Protein AF-A0A8H7FXL5-F1 (afdb_monomer_lite)

Sequence (209 aa):
PDPPHSSS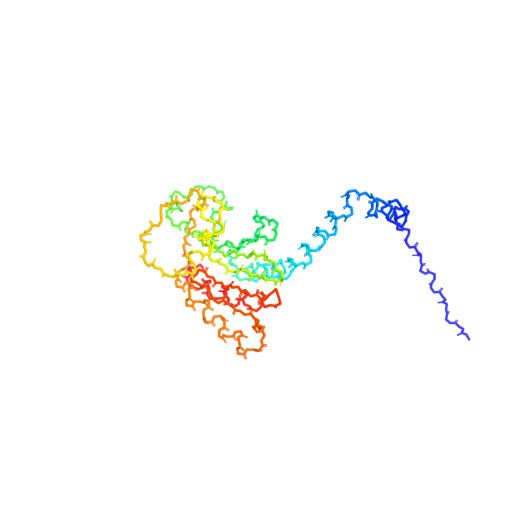SDLYNPHDDAEPFLRHVLRHGRLGPSVRCLVALLRDTLPIAAQLEALRVDAERSGGGLDTFAKAAGWYRVLYGDLKCVLRFYSCAACSRDFARHALDFRLMTDQRVVIIDGAHSLFAADGTVSLSSLKGKSAAPPPPDGDTLGLQPIPGFAEIIMDAIRDVAATGQLGNVAPLDVGVVCQASAVGSLGRAIHDRVRPRLKL

Foldseek 3Di:
DDDDDPPPPPPDDVVVVCVVVVVVCLPPNPVVVVVVVVVCLCVLLVLVVVLLVVVCVVCVVVVADWDKDAPDRQKIKIKHFPCVVVPPPDDDVVVPPPRAIWMWMWGQDPPQKIWIFTPLDDLADPVRDRPCVLQDDDDDDDDDPDPPNPNHDGQPPLLVLQVVLLVVCVVVVQFPDKDRGPGTIMGGSSCCNSSVVSSSVVSVVSVVD

Structure (mmCIF, N/CA/C/O backbone):
data_AF-A0A8H7FXL5-F1
#
_entry.id   AF-A0A8H7FXL5-F1
#
loop_
_atom_site.group_PDB
_atom_site.id
_atom_site.type_symbol
_atom_site.label_atom_id
_atom_site.label_alt_id
_atom_site.label_comp_id
_atom_site.label_asym_id
_atom_site.label_entity_id
_atom_site.label_seq_id
_atom_site.pdbx_PDB_ins_code
_atom_site.Cartn_x
_atom_site.Cartn_y
_atom_site.Cartn_z
_atom_site.occupancy
_atom_site.B_iso_or_equiv
_atom_site.auth_seq_id
_atom_site.auth_comp_id
_atom_site.auth_asym_id
_atom_site.auth_atom_id
_atom_site.pdbx_PDB_model_num
ATOM 1 N N . PRO A 1 1 ? 1.873 35.647 -45.450 1.00 55.62 1 PRO A N 1
ATOM 2 C CA . PRO A 1 1 ? 2.897 35.763 -44.390 1.00 55.62 1 PRO A CA 1
ATOM 3 C C . PRO A 1 1 ? 2.827 34.524 -43.498 1.00 55.62 1 PRO A C 1
ATOM 5 O O . PRO A 1 1 ? 1.953 34.437 -42.640 1.00 55.62 1 PRO A O 1
ATOM 8 N N . ASP A 1 2 ? 3.678 33.543 -43.787 1.00 50.09 2 ASP A N 1
ATOM 9 C CA . ASP A 1 2 ? 3.783 32.325 -42.985 1.00 50.09 2 ASP A CA 1
ATOM 10 C C . ASP A 1 2 ? 4.492 32.632 -41.655 1.00 50.09 2 ASP A C 1
ATOM 12 O O . ASP A 1 2 ? 5.408 33.465 -41.634 1.00 50.09 2 ASP A O 1
ATOM 16 N N . PRO A 1 3 ? 4.065 32.027 -40.532 1.00 63.34 3 PRO A N 1
ATOM 17 C CA . PRO A 1 3 ? 4.697 32.264 -39.243 1.00 63.34 3 PRO A CA 1
ATOM 18 C C . PRO A 1 3 ? 6.121 31.682 -39.227 1.00 63.34 3 PRO A C 1
ATOM 20 O O . PRO A 1 3 ? 6.377 30.652 -39.854 1.00 63.34 3 PRO A O 1
ATOM 23 N N . PRO A 1 4 ? 7.061 32.314 -38.503 1.00 60.53 4 PRO A N 1
ATOM 24 C CA . PRO A 1 4 ? 8.422 31.816 -38.399 1.00 60.53 4 PRO A CA 1
ATOM 25 C C . PRO A 1 4 ? 8.421 30.453 -37.702 1.00 60.53 4 PRO A C 1
ATOM 27 O O . PRO A 1 4 ? 7.956 30.321 -36.569 1.00 60.53 4 PRO A O 1
ATOM 30 N N . HIS A 1 5 ? 8.967 29.444 -38.382 1.00 56.03 5 HIS A N 1
ATOM 31 C CA . HIS A 1 5 ? 9.333 28.174 -37.772 1.00 56.03 5 HIS A CA 1
ATOM 32 C C . HIS A 1 5 ? 10.329 28.459 -36.646 1.00 56.03 5 HIS A C 1
ATOM 34 O O . HIS A 1 5 ? 11.494 28.766 -36.900 1.00 56.03 5 HIS A O 1
ATOM 40 N N . SER A 1 6 ? 9.871 28.388 -35.395 1.00 59.00 6 SER A N 1
ATOM 41 C CA . SER A 1 6 ? 10.765 28.329 -34.248 1.00 59.00 6 SER A CA 1
ATOM 42 C C . SER A 1 6 ? 11.616 27.077 -34.423 1.00 59.00 6 SER A C 1
ATOM 44 O O . SER A 1 6 ? 11.106 25.967 -34.278 1.00 59.00 6 SER A O 1
ATOM 46 N N . SER A 1 7 ? 12.886 27.248 -34.788 1.00 60.28 7 SER A N 1
ATOM 47 C CA . SER A 1 7 ? 13.881 26.186 -34.750 1.00 60.28 7 SER A CA 1
ATOM 48 C C . SER A 1 7 ? 14.009 25.756 -33.292 1.00 60.28 7 SER A C 1
ATOM 50 O O . SER A 1 7 ? 14.774 26.352 -32.530 1.00 60.28 7 SER A O 1
ATOM 52 N N . SER A 1 8 ? 13.190 24.786 -32.879 1.00 60.06 8 SER A N 1
ATOM 53 C CA . SER A 1 8 ? 13.412 24.058 -31.642 1.00 60.06 8 SER A CA 1
ATOM 54 C C . SER A 1 8 ? 14.808 23.497 -31.779 1.00 60.06 8 SER A C 1
ATOM 56 O O . SER A 1 8 ? 15.060 22.685 -32.665 1.00 60.06 8 SER A O 1
ATOM 58 N N . SER A 1 9 ? 15.748 24.007 -30.988 1.00 64.19 9 SER A N 1
ATOM 59 C CA . SER A 1 9 ? 17.031 23.345 -30.878 1.00 64.19 9 SER A CA 1
ATOM 60 C C . SER A 1 9 ? 16.709 21.937 -30.411 1.00 64.19 9 SER A C 1
ATOM 62 O O . SER A 1 9 ? 16.237 21.771 -29.283 1.00 64.19 9 SER A O 1
ATOM 64 N N . ASP A 1 10 ? 16.877 20.964 -31.298 1.00 69.06 10 ASP A N 1
ATOM 65 C CA . ASP A 1 10 ? 16.845 19.560 -30.940 1.00 69.06 10 ASP A CA 1
ATOM 66 C C . ASP A 1 10 ? 17.946 19.393 -29.899 1.00 69.06 10 ASP A C 1
ATOM 68 O O . ASP A 1 10 ? 19.141 19.399 -30.204 1.00 69.06 10 ASP A O 1
ATOM 72 N N . LEU A 1 11 ? 17.537 19.434 -28.630 1.00 80.50 11 LEU A N 1
ATOM 73 C CA . LEU A 1 11 ? 18.439 19.313 -27.504 1.00 80.50 11 LEU A CA 1
ATOM 74 C C . LEU A 1 11 ? 19.076 17.943 -27.648 1.00 80.50 11 LEU A C 1
ATOM 76 O O . LEU A 1 11 ? 18.386 16.929 -27.576 1.00 80.50 11 LEU A O 1
ATOM 80 N N . TYR A 1 12 ? 20.383 17.948 -27.898 1.00 86.69 12 TYR A N 1
ATOM 81 C CA . TYR A 1 12 ? 21.175 16.740 -28.018 1.00 86.69 12 TYR A CA 1
ATOM 82 C C . TYR A 1 12 ? 20.896 15.836 -26.815 1.00 86.69 12 TYR A C 1
ATOM 84 O O . TYR A 1 12 ? 21.204 16.186 -25.671 1.00 86.69 12 TYR A O 1
ATOM 92 N N . ASN A 1 13 ? 20.272 14.692 -27.087 1.00 85.06 13 ASN A N 1
ATOM 93 C CA . ASN A 1 13 ? 19.951 13.693 -26.093 1.00 85.06 13 ASN A CA 1
ATOM 94 C C . ASN A 1 13 ? 21.007 12.583 -26.174 1.00 85.06 13 ASN A C 1
ATOM 96 O O . ASN A 1 13 ? 20.961 11.765 -27.092 1.00 85.06 13 ASN A O 1
ATOM 100 N N . PRO A 1 14 ? 21.940 12.488 -25.213 1.00 84.31 14 PRO A N 1
ATOM 101 C CA . PRO A 1 14 ? 22.986 11.465 -25.237 1.00 84.31 14 PRO A CA 1
ATOM 102 C C . PRO A 1 14 ? 22.434 10.028 -25.152 1.00 84.31 14 PRO A C 1
ATOM 104 O O . PRO A 1 14 ? 23.172 9.066 -25.362 1.00 84.31 14 PRO A O 1
ATOM 107 N N . HIS A 1 15 ? 21.143 9.852 -24.846 1.00 87.25 15 HIS A N 1
ATOM 108 C CA . HIS A 1 15 ? 20.481 8.552 -24.909 1.00 87.25 15 HIS A CA 1
ATOM 109 C C . HIS A 1 15 ? 20.187 8.083 -26.341 1.00 87.25 15 HIS A C 1
ATOM 111 O O . HIS A 1 15 ? 20.120 6.871 -26.551 1.00 87.25 15 HIS A O 1
ATOM 117 N N . ASP A 1 16 ? 20.066 8.994 -27.311 1.00 90.12 16 ASP A N 1
ATOM 118 C CA . ASP A 1 16 ? 19.792 8.646 -28.711 1.00 90.12 16 ASP A CA 1
ATOM 119 C C . ASP A 1 16 ? 20.997 7.907 -29.323 1.00 90.12 16 ASP A C 1
ATOM 121 O O . ASP A 1 16 ? 20.834 6.865 -29.958 1.00 90.12 16 ASP A O 1
ATOM 125 N N . ASP A 1 17 ? 22.221 8.351 -29.013 1.00 90.88 17 ASP A N 1
ATOM 126 C CA . ASP A 1 17 ? 23.466 7.683 -29.429 1.00 90.88 17 ASP A CA 1
ATOM 127 C C . ASP A 1 17 ? 23.627 6.290 -28.796 1.00 90.88 17 ASP A C 1
ATOM 129 O O . ASP A 1 17 ? 24.223 5.378 -29.378 1.00 90.88 17 ASP A O 1
ATOM 133 N N . ALA A 1 18 ? 23.082 6.102 -27.591 1.00 88.94 18 ALA A N 1
ATOM 134 C CA . ALA A 1 18 ? 23.119 4.829 -26.881 1.00 88.94 18 ALA A CA 1
ATOM 135 C C . ALA A 1 18 ? 22.007 3.857 -27.324 1.00 88.94 18 ALA A C 1
ATOM 137 O O . ALA A 1 18 ? 22.131 2.649 -27.079 1.00 88.94 18 ALA A O 1
ATOM 138 N N . GLU A 1 19 ? 20.935 4.337 -27.973 1.00 91.25 19 GLU A N 1
ATOM 139 C CA . GLU A 1 19 ? 19.760 3.529 -28.333 1.00 91.25 19 GLU A CA 1
ATOM 140 C C . GLU A 1 19 ? 20.130 2.264 -29.126 1.00 91.25 19 GLU A C 1
ATOM 142 O O . GLU A 1 19 ? 19.689 1.182 -28.725 1.00 91.25 19 GLU A O 1
ATOM 147 N N . PRO A 1 20 ? 20.960 2.307 -30.191 1.00 89.50 20 PRO A N 1
ATOM 148 C CA . PRO A 1 20 ? 21.244 1.119 -30.998 1.00 89.50 20 PRO A CA 1
ATOM 149 C C . PRO A 1 20 ? 21.913 0.006 -30.184 1.00 89.50 20 PRO A C 1
ATOM 151 O O . PRO A 1 20 ? 21.564 -1.173 -30.318 1.00 89.50 20 PRO A O 1
ATOM 154 N N . PHE A 1 21 ? 22.832 0.385 -29.292 1.00 86.12 21 PHE A N 1
ATOM 155 C CA . PHE A 1 21 ? 23.520 -0.542 -28.400 1.00 86.12 21 PHE A CA 1
ATOM 156 C C . PHE A 1 21 ? 22.562 -1.119 -27.353 1.00 86.12 21 PHE A C 1
ATOM 158 O O . PHE A 1 21 ? 22.452 -2.341 -27.217 1.00 86.12 21 PHE A O 1
ATOM 165 N N . LEU A 1 22 ? 21.804 -0.261 -26.662 1.00 84.56 22 LEU A N 1
ATOM 166 C CA . LEU A 1 22 ? 20.823 -0.685 -25.659 1.00 84.56 22 LEU A CA 1
ATOM 167 C C . LEU A 1 22 ? 19.761 -1.599 -26.275 1.00 84.56 22 LEU A C 1
ATOM 169 O O . LEU A 1 22 ? 19.437 -2.646 -25.718 1.00 84.56 22 LEU A O 1
ATOM 173 N N . ARG A 1 23 ? 19.267 -1.267 -27.467 1.00 86.56 23 ARG A N 1
ATOM 174 C CA . ARG A 1 23 ? 18.299 -2.071 -28.219 1.00 86.56 23 ARG A CA 1
ATOM 175 C C . ARG A 1 23 ? 18.853 -3.447 -28.568 1.00 86.56 23 ARG A C 1
ATOM 177 O O . ARG A 1 23 ? 18.118 -4.430 -28.476 1.00 86.56 23 ARG A O 1
ATOM 184 N N . HIS A 1 24 ? 20.128 -3.543 -28.940 1.00 86.12 24 HIS A N 1
ATOM 185 C CA . HIS A 1 24 ? 20.779 -4.827 -29.188 1.00 86.12 24 HIS A CA 1
ATOM 186 C C . HIS A 1 24 ? 20.871 -5.669 -27.904 1.00 86.12 24 HIS A C 1
ATOM 188 O O . HIS A 1 24 ? 20.423 -6.821 -27.900 1.00 86.12 24 HIS A O 1
ATOM 194 N N . VAL A 1 25 ? 21.354 -5.073 -26.807 1.00 84.81 25 VAL A N 1
ATOM 195 C CA . VAL A 1 25 ? 21.491 -5.718 -25.486 1.00 84.81 25 VAL A CA 1
ATOM 196 C C . VAL A 1 25 ? 20.140 -6.173 -24.928 1.00 84.81 25 VAL A C 1
ATOM 198 O O . VAL A 1 25 ? 20.032 -7.278 -24.398 1.00 84.81 25 VAL A O 1
ATOM 201 N N . LEU A 1 26 ? 19.089 -5.367 -25.073 1.00 84.56 26 LEU A N 1
ATOM 202 C CA . LEU A 1 26 ? 17.747 -5.690 -24.582 1.00 84.56 26 LEU A CA 1
ATOM 203 C C . LEU A 1 26 ? 17.023 -6.738 -25.440 1.00 84.56 26 LEU A C 1
ATOM 205 O O . LEU A 1 26 ? 16.119 -7.405 -24.938 1.00 84.56 26 LEU A O 1
ATOM 209 N N . ARG A 1 27 ? 17.385 -6.893 -26.720 1.00 84.12 27 ARG A N 1
ATOM 210 C CA . ARG A 1 27 ? 16.777 -7.896 -27.6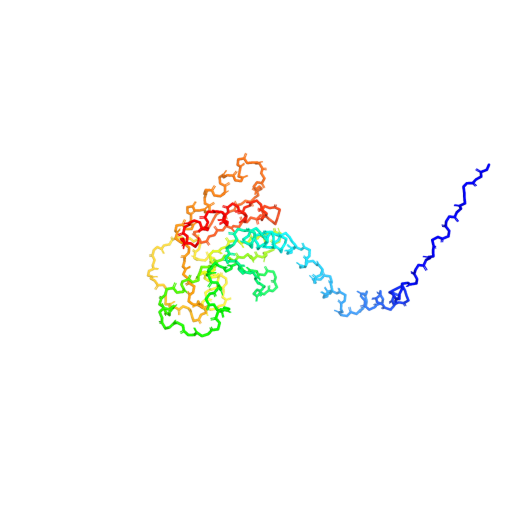15 1.00 84.12 27 ARG A CA 1
ATOM 211 C C . ARG A 1 27 ? 17.458 -9.259 -27.547 1.00 84.12 27 ARG A C 1
ATOM 213 O O . ARG A 1 27 ? 16.761 -10.264 -27.602 1.00 84.12 27 ARG A O 1
ATOM 220 N N . HIS A 1 28 ? 18.785 -9.288 -27.440 1.00 82.00 28 HIS A N 1
ATOM 221 C CA . HIS A 1 28 ? 19.569 -10.525 -27.565 1.00 82.00 28 HIS A CA 1
ATOM 222 C C . HIS A 1 28 ? 20.317 -10.901 -26.281 1.00 82.00 28 HIS A C 1
ATOM 224 O O . HIS A 1 28 ? 20.770 -12.034 -26.138 1.00 82.00 28 HIS A O 1
ATOM 230 N N . GLY A 1 29 ? 20.457 -9.970 -25.337 1.00 79.94 29 GLY A N 1
ATOM 231 C CA . GLY A 1 29 ? 21.138 -10.207 -24.073 1.00 79.94 29 GLY A CA 1
ATOM 232 C C . GLY A 1 29 ? 20.221 -10.785 -22.997 1.00 79.94 29 GLY A C 1
ATOM 233 O O . GLY A 1 29 ? 19.002 -10.613 -23.000 1.00 79.94 29 GLY A O 1
ATOM 234 N N . ARG A 1 30 ? 20.842 -11.397 -21.983 1.00 81.88 30 ARG A N 1
ATOM 235 C CA . ARG A 1 30 ? 20.159 -11.903 -20.775 1.00 81.88 30 ARG A CA 1
ATOM 236 C C . ARG A 1 30 ? 19.476 -10.799 -19.954 1.00 81.88 30 ARG A C 1
ATOM 238 O O . ARG A 1 30 ? 18.665 -11.103 -19.087 1.00 81.88 30 ARG A O 1
ATOM 245 N N . LEU A 1 31 ? 19.801 -9.534 -20.230 1.00 83.31 31 LEU A N 1
ATOM 246 C CA . LEU A 1 31 ? 19.251 -8.362 -19.554 1.00 83.31 31 LEU A CA 1
ATOM 247 C C . LEU A 1 31 ? 17.814 -8.040 -19.999 1.00 83.31 31 LEU A C 1
ATOM 249 O O . LEU A 1 31 ? 17.037 -7.528 -19.198 1.00 83.31 31 LEU A O 1
ATOM 253 N N . GLY A 1 32 ? 17.438 -8.373 -21.238 1.00 84.44 32 GLY A N 1
ATOM 254 C CA . GLY A 1 32 ? 16.114 -8.070 -21.794 1.00 84.44 32 GLY A CA 1
ATOM 255 C C . GLY A 1 32 ? 14.948 -8.575 -20.933 1.00 84.44 32 GLY A C 1
ATOM 256 O O . GLY A 1 32 ? 14.104 -7.770 -20.526 1.00 84.44 32 GLY A O 1
ATOM 257 N N . PRO A 1 33 ? 14.897 -9.879 -20.597 1.00 87.31 33 PRO A N 1
ATOM 258 C CA . PRO A 1 33 ? 13.861 -10.429 -19.724 1.00 87.31 33 PRO A CA 1
ATOM 259 C C . PRO A 1 33 ? 13.846 -9.796 -18.326 1.00 87.31 33 PRO A C 1
ATOM 261 O O . PRO A 1 33 ? 12.772 -9.477 -17.819 1.00 87.31 33 PRO A O 1
ATOM 264 N N . SER A 1 34 ? 15.017 -9.554 -17.726 1.00 86.62 34 SER A N 1
ATOM 265 C CA . SER A 1 34 ? 15.128 -8.948 -16.392 1.00 86.62 34 SER A CA 1
ATOM 266 C C . SER A 1 34 ? 14.614 -7.510 -16.362 1.00 86.62 34 SER A C 1
ATOM 268 O O . SER A 1 34 ? 13.903 -7.138 -15.433 1.00 86.62 34 SER A O 1
ATOM 270 N N . VAL A 1 35 ? 14.903 -6.714 -17.396 1.00 88.81 35 VAL A N 1
ATOM 271 C CA . VAL A 1 35 ? 14.393 -5.339 -17.520 1.00 88.81 35 VAL A CA 1
ATOM 272 C C . VAL A 1 35 ? 12.884 -5.337 -17.721 1.00 88.81 35 VAL A C 1
ATOM 274 O O . VAL A 1 35 ? 12.189 -4.560 -17.075 1.00 88.81 35 VAL A O 1
ATOM 277 N N . ARG A 1 36 ? 12.345 -6.240 -18.549 1.00 88.25 36 ARG A N 1
ATOM 278 C CA . ARG A 1 36 ? 10.887 -6.378 -18.702 1.00 88.25 36 ARG A CA 1
ATOM 279 C C . ARG A 1 36 ? 10.210 -6.768 -17.391 1.00 88.25 36 ARG A C 1
ATOM 281 O O . ARG A 1 36 ? 9.172 -6.203 -17.068 1.00 88.25 36 ARG A O 1
ATOM 288 N N . CYS A 1 37 ? 10.806 -7.692 -16.639 1.00 89.62 37 CYS A N 1
ATOM 289 C CA . CYS A 1 37 ? 10.312 -8.100 -15.326 1.00 89.62 37 CYS A CA 1
ATOM 290 C C . CYS A 1 37 ? 10.338 -6.932 -14.330 1.00 89.62 37 CYS A C 1
ATOM 292 O O . CYS A 1 37 ? 9.342 -6.676 -13.662 1.00 89.62 37 CYS A O 1
ATOM 294 N N . LEU A 1 38 ? 11.435 -6.169 -14.293 1.00 90.31 38 LEU A N 1
ATOM 295 C CA . LEU A 1 38 ? 11.552 -4.982 -13.450 1.00 90.31 38 LEU A CA 1
ATOM 296 C C . LEU A 1 38 ? 10.510 -3.918 -13.814 1.00 90.31 38 LEU A C 1
ATOM 298 O O . LEU A 1 38 ? 9.837 -3.405 -12.929 1.00 90.31 38 LEU A O 1
ATOM 302 N N . VAL A 1 39 ? 10.340 -3.604 -15.101 1.00 93.12 39 VAL A N 1
ATOM 303 C CA . VAL A 1 39 ? 9.339 -2.627 -15.560 1.00 93.12 39 VAL A CA 1
ATOM 304 C C . VAL A 1 39 ? 7.925 -3.088 -15.216 1.00 93.12 39 VAL A C 1
ATOM 306 O O . VAL A 1 39 ? 7.126 -2.278 -14.751 1.00 93.12 39 VAL A O 1
ATOM 309 N N . ALA A 1 40 ? 7.619 -4.376 -15.401 1.00 91.88 40 ALA A N 1
ATOM 310 C CA . ALA A 1 40 ? 6.338 -4.939 -14.992 1.00 91.88 40 ALA A CA 1
ATOM 311 C C . ALA A 1 40 ? 6.134 -4.776 -13.482 1.00 91.88 40 ALA A C 1
ATOM 313 O O . ALA A 1 40 ? 5.147 -4.181 -13.073 1.00 91.88 40 ALA A O 1
ATOM 314 N N . LEU A 1 41 ? 7.108 -5.178 -12.661 1.00 92.56 41 LEU A N 1
ATOM 315 C CA . LEU A 1 41 ? 7.046 -5.020 -11.210 1.00 92.56 41 LEU A CA 1
ATOM 316 C C . LEU A 1 41 ? 6.844 -3.556 -10.795 1.00 92.56 41 LEU A C 1
ATOM 318 O O . LEU A 1 41 ? 5.982 -3.277 -9.969 1.00 92.56 41 LEU A O 1
ATOM 322 N N . LEU A 1 42 ? 7.598 -2.612 -11.363 1.00 94.12 42 LEU A N 1
ATOM 323 C CA . LEU A 1 42 ? 7.467 -1.183 -11.055 1.00 94.12 42 LEU A CA 1
ATOM 324 C C . LEU A 1 42 ? 6.086 -0.642 -11.437 1.00 94.12 42 LEU A C 1
ATOM 326 O O . LEU A 1 42 ? 5.476 0.092 -10.666 1.00 94.12 42 LEU A O 1
ATOM 330 N N . ARG A 1 43 ? 5.564 -1.029 -12.604 1.00 95.25 43 ARG A N 1
ATOM 331 C CA . ARG A 1 43 ? 4.224 -0.630 -13.048 1.00 95.25 43 ARG A CA 1
ATOM 332 C C . ARG A 1 43 ? 3.136 -1.221 -12.154 1.00 95.25 43 ARG A C 1
ATOM 334 O O . ARG A 1 43 ? 2.204 -0.521 -11.779 1.00 95.25 43 ARG A O 1
ATOM 341 N N . ASP A 1 44 ? 3.263 -2.495 -11.818 1.00 95.06 44 ASP A N 1
ATOM 342 C CA . ASP A 1 44 ? 2.256 -3.247 -11.075 1.00 95.06 44 ASP A CA 1
ATOM 343 C C . ASP A 1 44 ? 2.240 -2.842 -9.585 1.00 95.06 44 ASP A C 1
ATOM 345 O O . ASP A 1 44 ? 1.213 -2.917 -8.914 1.00 95.06 44 ASP A O 1
ATOM 349 N N . THR A 1 45 ? 3.368 -2.345 -9.064 1.00 96.12 45 THR A N 1
ATOM 350 C CA . THR A 1 45 ? 3.486 -1.791 -7.703 1.00 96.12 45 THR A CA 1
ATOM 351 C C . THR A 1 45 ? 3.170 -0.300 -7.610 1.00 96.12 45 THR A C 1
ATOM 353 O O . THR A 1 45 ? 2.968 0.203 -6.502 1.00 96.12 45 THR A O 1
ATOM 356 N N . LEU A 1 46 ? 3.074 0.411 -8.739 1.00 96.25 46 LEU A N 1
ATOM 357 C CA . LEU A 1 46 ? 2.829 1.854 -8.771 1.00 96.25 46 LEU A CA 1
ATOM 358 C C . LEU A 1 46 ? 1.574 2.280 -7.984 1.00 96.25 46 LEU A C 1
ATOM 360 O O . LEU A 1 46 ? 1.686 3.241 -7.222 1.00 96.25 46 LEU A O 1
ATOM 364 N N . PRO A 1 47 ? 0.414 1.592 -8.071 1.00 96.19 47 PRO A N 1
ATOM 365 C CA . PRO A 1 47 ? -0.763 1.967 -7.283 1.00 96.19 47 PRO A CA 1
ATOM 366 C C . PRO A 1 47 ? -0.529 1.884 -5.770 1.00 96.19 47 PRO A C 1
ATOM 368 O O . PRO A 1 47 ? -1.046 2.710 -5.022 1.00 96.19 47 PRO A O 1
ATOM 371 N N . ILE A 1 48 ? 0.284 0.921 -5.320 1.00 97.56 48 ILE A N 1
ATOM 372 C CA . ILE A 1 48 ? 0.670 0.791 -3.911 1.00 97.56 48 ILE A CA 1
ATOM 373 C C . ILE A 1 48 ? 1.576 1.961 -3.533 1.00 97.56 48 ILE A C 1
ATOM 375 O O . ILE A 1 48 ? 1.261 2.694 -2.602 1.00 97.56 48 ILE A O 1
ATOM 379 N N . ALA A 1 49 ? 2.666 2.172 -4.276 1.00 97.12 49 ALA A N 1
ATOM 380 C CA . ALA A 1 49 ? 3.640 3.222 -3.980 1.00 97.12 49 ALA A CA 1
ATOM 381 C C . ALA A 1 49 ? 2.998 4.620 -3.949 1.00 97.12 49 ALA A C 1
ATOM 383 O O . ALA A 1 49 ? 3.233 5.383 -3.014 1.00 97.12 49 ALA A O 1
ATOM 384 N N . ALA A 1 50 ? 2.136 4.926 -4.923 1.00 97.88 50 ALA A N 1
ATOM 385 C CA . ALA A 1 50 ? 1.404 6.187 -4.979 1.00 97.88 50 ALA A CA 1
ATOM 386 C C . ALA A 1 50 ? 0.469 6.366 -3.774 1.00 97.88 50 ALA A C 1
ATOM 388 O O . ALA A 1 50 ? 0.419 7.446 -3.187 1.00 97.88 50 ALA A O 1
ATOM 389 N N . GLN A 1 51 ? -0.241 5.306 -3.374 1.00 97.81 51 GLN A N 1
ATOM 390 C CA . GLN A 1 51 ? -1.118 5.362 -2.210 1.00 97.81 51 GLN A CA 1
ATOM 391 C C . GLN A 1 51 ? -0.329 5.567 -0.914 1.00 97.81 51 GLN A C 1
ATOM 393 O O . GLN A 1 51 ? -0.731 6.374 -0.081 1.00 97.81 51 GLN A O 1
ATOM 398 N N . LEU A 1 52 ? 0.793 4.869 -0.732 1.00 97.19 52 LEU A N 1
ATOM 399 C CA . LEU A 1 52 ? 1.614 5.013 0.472 1.00 97.19 52 LEU A CA 1
ATOM 400 C C . LEU A 1 52 ? 2.212 6.413 0.598 1.00 97.19 52 LEU A C 1
ATOM 402 O O . LEU A 1 52 ? 2.185 6.984 1.687 1.00 97.19 52 LEU A O 1
ATOM 406 N N . GLU A 1 53 ? 2.668 6.992 -0.511 1.00 97.00 53 GLU A N 1
ATOM 407 C CA . GLU A 1 53 ? 3.150 8.372 -0.534 1.00 97.00 53 GLU A CA 1
ATOM 408 C C . GLU A 1 53 ? 2.035 9.366 -0.184 1.00 97.00 53 GLU A C 1
ATOM 410 O O . GLU A 1 53 ? 2.249 10.275 0.616 1.00 97.00 53 GLU A O 1
ATOM 415 N N . ALA A 1 54 ? 0.818 9.160 -0.699 1.00 97.50 54 ALA A N 1
ATOM 416 C CA . ALA A 1 54 ? -0.331 9.985 -0.330 1.00 97.50 54 ALA A CA 1
ATOM 417 C C . ALA A 1 54 ? -0.644 9.898 1.176 1.00 97.50 54 ALA A C 1
ATOM 419 O O . ALA A 1 54 ? -0.840 10.926 1.823 1.00 97.50 54 ALA A O 1
ATOM 420 N N . LEU A 1 55 ? -0.632 8.690 1.759 1.00 95.38 55 LEU A N 1
ATOM 421 C CA . LEU A 1 55 ? -0.817 8.507 3.205 1.00 95.38 55 LEU A CA 1
ATOM 422 C C . LEU A 1 55 ? 0.276 9.224 4.014 1.00 95.38 55 LEU A C 1
ATOM 424 O O . LEU A 1 55 ? -0.036 9.886 5.004 1.00 95.38 55 LEU A O 1
ATOM 428 N N . ARG A 1 56 ? 1.543 9.112 3.592 1.00 94.56 56 ARG A N 1
ATOM 429 C CA . ARG A 1 56 ? 2.695 9.750 4.248 1.00 94.56 56 ARG A CA 1
ATOM 430 C C . ARG A 1 56 ? 2.563 11.272 4.240 1.00 94.56 56 ARG A C 1
ATOM 432 O O . ARG A 1 56 ? 2.650 11.895 5.296 1.00 94.56 56 ARG A O 1
ATOM 439 N N . VAL A 1 57 ? 2.282 11.861 3.078 1.00 95.06 57 VAL A N 1
ATOM 440 C CA . VAL A 1 57 ? 2.088 13.313 2.923 1.00 95.06 57 VAL A CA 1
ATOM 441 C C . VAL A 1 57 ? 0.922 13.816 3.781 1.00 95.06 57 VAL A C 1
ATOM 443 O O . VAL A 1 57 ? 1.037 14.856 4.433 1.00 95.06 57 VAL A O 1
ATOM 446 N N . ASP A 1 58 ? -0.193 13.087 3.830 1.00 93.62 58 ASP A N 1
ATOM 447 C CA . ASP A 1 58 ? -1.351 13.475 4.644 1.00 93.62 58 ASP A CA 1
ATOM 448 C C . ASP A 1 58 ? -1.078 13.353 6.153 1.00 93.62 58 ASP A C 1
ATOM 450 O O . ASP A 1 58 ? -1.528 14.195 6.941 1.00 93.62 58 ASP A O 1
ATOM 454 N N . ALA A 1 59 ? -0.308 12.344 6.569 1.00 89.75 59 ALA A N 1
ATOM 455 C CA . ALA A 1 59 ? 0.137 12.195 7.950 1.00 89.75 59 ALA A CA 1
ATOM 456 C C . ALA A 1 59 ? 1.068 13.342 8.370 1.00 89.75 59 ALA A C 1
ATOM 458 O O . ALA A 1 59 ? 0.836 13.945 9.420 1.00 89.75 59 ALA A O 1
ATOM 459 N N . GLU A 1 60 ? 2.039 13.711 7.526 1.00 87.75 60 GLU A N 1
ATOM 460 C CA . GLU A 1 60 ? 2.942 14.846 7.763 1.00 87.75 60 GLU A CA 1
ATOM 461 C C . GLU A 1 60 ? 2.176 16.161 7.919 1.00 87.75 60 GLU A C 1
ATOM 463 O O . GLU A 1 60 ? 2.399 16.900 8.880 1.00 87.75 60 GLU A O 1
ATOM 468 N N . ARG A 1 61 ? 1.205 16.422 7.034 1.00 90.56 61 ARG A N 1
ATOM 469 C CA . ARG A 1 61 ? 0.317 17.596 7.125 1.00 90.56 61 ARG A CA 1
ATOM 470 C C . ARG A 1 61 ? -0.507 17.613 8.409 1.00 90.56 61 ARG A C 1
ATOM 472 O O . ARG A 1 61 ? -0.764 18.679 8.960 1.00 90.56 61 ARG A O 1
ATOM 479 N N . SER A 1 62 ? -0.904 16.439 8.891 1.00 87.44 62 SER A N 1
ATOM 480 C CA . SER A 1 62 ? -1.660 16.276 10.137 1.00 87.44 62 SER A CA 1
ATOM 481 C C . SER A 1 62 ? -0.773 16.253 11.389 1.00 87.44 62 SER A C 1
ATOM 483 O O . SER A 1 62 ? -1.287 16.046 12.489 1.00 87.44 62 SER A O 1
ATOM 485 N N . GLY A 1 63 ? 0.550 16.391 11.243 1.00 82.12 63 GLY A N 1
ATOM 486 C CA . GLY A 1 63 ? 1.519 16.287 12.336 1.00 82.12 63 GLY A CA 1
ATOM 487 C C . GLY A 1 63 ? 1.682 14.880 12.928 1.00 82.12 63 GLY A C 1
ATOM 488 O O . GLY A 1 63 ? 2.301 14.751 13.993 1.00 82.12 63 GLY A O 1
ATOM 489 N N . GLY A 1 64 ? 1.136 13.854 12.268 1.00 79.38 64 GLY A N 1
ATOM 490 C CA . GLY A 1 64 ? 1.212 12.450 12.668 1.00 79.38 64 GLY A CA 1
ATOM 491 C C . GLY A 1 64 ? 2.490 11.768 12.175 1.00 79.38 64 GLY A C 1
ATOM 492 O O . GLY A 1 64 ? 3.030 12.121 11.130 1.00 79.38 64 GLY A O 1
ATOM 493 N N . GLY A 1 65 ? 2.976 10.785 12.937 1.00 81.88 65 GLY A N 1
ATOM 494 C CA . GLY A 1 65 ? 4.090 9.927 12.532 1.00 81.88 65 GLY A CA 1
ATOM 495 C C . GLY A 1 65 ? 3.588 8.735 11.721 1.00 81.88 65 GLY A C 1
ATOM 496 O O . GLY A 1 65 ? 2.921 7.857 12.268 1.00 81.88 65 GLY A O 1
ATOM 497 N N . LEU A 1 66 ? 3.903 8.710 10.428 1.00 88.88 66 LEU A N 1
ATOM 498 C CA . LEU A 1 66 ? 3.680 7.565 9.552 1.00 88.88 66 LEU A CA 1
ATOM 499 C C . LEU A 1 66 ? 4.961 7.319 8.765 1.00 88.88 66 LEU A C 1
ATOM 501 O O . LEU A 1 66 ? 5.447 8.227 8.095 1.00 88.88 66 LEU A O 1
ATOM 505 N N . ASP A 1 67 ? 5.493 6.107 8.846 1.00 90.56 67 ASP A N 1
ATOM 506 C CA . ASP A 1 67 ? 6.662 5.710 8.065 1.00 90.56 67 ASP A CA 1
ATOM 507 C C . ASP A 1 67 ? 6.278 4.636 7.055 1.00 90.56 67 ASP A C 1
ATOM 509 O O . ASP A 1 67 ? 5.429 3.782 7.325 1.00 90.56 67 ASP A O 1
ATOM 513 N N . THR A 1 68 ? 6.875 4.697 5.871 1.00 93.69 68 THR A N 1
ATOM 514 C CA . THR A 1 68 ? 6.576 3.785 4.769 1.00 93.69 68 THR A CA 1
ATOM 515 C C . THR A 1 68 ? 7.866 3.321 4.126 1.00 93.69 68 THR A C 1
ATOM 517 O O . THR A 1 68 ? 8.680 4.143 3.712 1.00 93.69 68 THR A O 1
ATOM 520 N N . PHE A 1 69 ? 8.042 2.012 3.976 1.00 92.38 69 PHE A N 1
ATOM 521 C CA . PHE A 1 69 ? 9.245 1.458 3.358 1.00 92.38 69 PHE A CA 1
ATOM 522 C C . PHE A 1 69 ? 8.962 0.167 2.592 1.00 92.38 69 PHE A C 1
ATOM 524 O O . PHE A 1 69 ? 7.985 -0.541 2.843 1.00 92.38 69 PHE A O 1
ATOM 531 N N . ALA A 1 70 ? 9.838 -0.152 1.641 1.00 93.31 70 ALA A N 1
ATOM 532 C CA . ALA A 1 70 ? 9.805 -1.422 0.927 1.00 93.31 70 ALA A CA 1
ATOM 533 C C . ALA A 1 70 ? 10.497 -2.512 1.763 1.00 93.31 70 ALA A C 1
ATOM 535 O O . ALA A 1 70 ? 11.659 -2.367 2.138 1.00 93.31 70 ALA A O 1
ATOM 536 N N . LYS A 1 71 ? 9.789 -3.612 2.035 1.00 88.44 71 LYS A N 1
ATOM 537 C CA . LYS A 1 71 ? 10.331 -4.810 2.699 1.00 88.44 71 LYS A CA 1
ATOM 538 C C . LYS A 1 71 ? 10.972 -5.763 1.688 1.00 88.44 71 LYS A C 1
ATOM 540 O O . LYS A 1 71 ? 11.987 -6.387 1.976 1.00 88.44 71 LYS A O 1
ATOM 545 N N . ALA A 1 72 ? 10.361 -5.885 0.512 1.00 90.19 72 ALA A N 1
ATOM 546 C CA . ALA A 1 72 ? 10.833 -6.700 -0.601 1.00 90.19 72 ALA A CA 1
ATOM 547 C C . ALA A 1 72 ? 10.222 -6.199 -1.921 1.00 90.19 72 ALA A C 1
ATOM 549 O O . ALA A 1 72 ? 9.373 -5.307 -1.931 1.00 90.19 72 ALA A O 1
ATOM 550 N N . ALA A 1 73 ? 10.618 -6.803 -3.043 1.00 88.19 73 ALA A N 1
ATOM 551 C CA . AL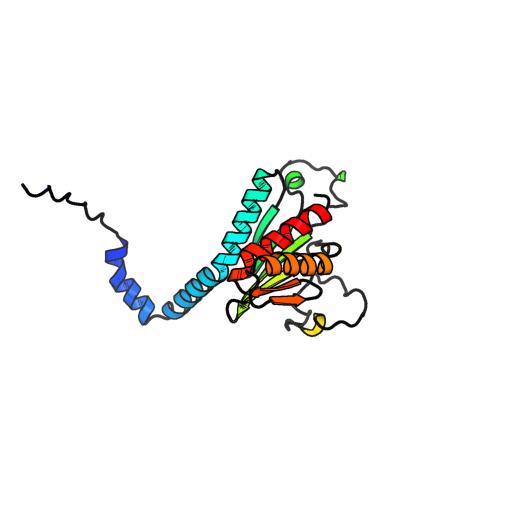A A 1 73 ? 9.998 -6.563 -4.344 1.00 88.19 73 ALA A CA 1
ATOM 552 C C . ALA A 1 73 ? 8.473 -6.776 -4.273 1.00 88.19 73 ALA A C 1
ATOM 554 O O . ALA A 1 73 ? 8.005 -7.882 -4.007 1.00 88.19 73 ALA A O 1
ATOM 555 N N . GLY A 1 74 ? 7.705 -5.706 -4.489 1.00 93.12 74 GLY A N 1
ATOM 556 C CA . GLY A 1 74 ? 6.246 -5.745 -4.409 1.00 93.12 74 GLY A CA 1
ATOM 557 C C . GLY A 1 74 ? 5.669 -5.865 -3.003 1.00 93.12 74 GLY A C 1
ATOM 558 O O . GLY A 1 74 ? 4.473 -6.106 -2.885 1.00 93.12 74 GLY A O 1
ATOM 559 N N . TRP A 1 75 ? 6.469 -5.689 -1.949 1.00 95.94 75 TRP A N 1
ATOM 560 C CA . TRP A 1 75 ? 6.005 -5.712 -0.564 1.00 95.94 75 TRP A CA 1
ATOM 561 C C . TRP A 1 75 ? 6.436 -4.447 0.164 1.00 95.94 75 TRP A C 1
ATOM 563 O O . TRP A 1 75 ? 7.625 -4.187 0.355 1.00 95.94 75 TRP A O 1
ATOM 573 N N . TYR A 1 76 ? 5.447 -3.688 0.608 1.00 96.62 76 TYR A N 1
ATOM 574 C CA . TYR A 1 76 ? 5.603 -2.424 1.300 1.00 96.62 76 TYR A CA 1
ATOM 575 C C . TYR A 1 76 ? 4.973 -2.500 2.683 1.00 96.62 76 TYR A C 1
ATOM 577 O O . TYR A 1 76 ? 4.002 -3.228 2.889 1.00 96.62 76 TYR A O 1
ATOM 585 N N . ARG A 1 77 ? 5.522 -1.740 3.621 1.00 94.75 77 ARG A N 1
ATOM 586 C CA . ARG A 1 77 ? 5.043 -1.652 4.994 1.00 94.75 77 ARG A CA 1
ATOM 587 C C . ARG A 1 77 ? 4.772 -0.204 5.343 1.00 94.75 77 ARG A C 1
ATOM 589 O O . ARG A 1 77 ? 5.599 0.662 5.076 1.00 94.75 77 ARG A O 1
ATOM 596 N N . VAL A 1 78 ? 3.630 0.016 5.972 1.00 95.25 78 VAL A N 1
ATOM 597 C CA . VAL A 1 78 ? 3.276 1.237 6.685 1.00 95.25 78 VAL A CA 1
ATOM 598 C C . VAL A 1 78 ? 3.457 0.961 8.165 1.00 95.25 78 VAL A C 1
ATOM 600 O O . VAL A 1 78 ? 2.893 -0.003 8.679 1.00 95.25 78 VAL A O 1
ATOM 603 N N . LEU A 1 79 ? 4.235 1.785 8.849 1.00 92.56 79 LEU A N 1
ATOM 604 C CA . LEU A 1 79 ? 4.482 1.691 10.278 1.00 92.56 79 LEU A CA 1
ATOM 605 C C . LEU A 1 79 ? 3.764 2.839 10.989 1.00 92.56 79 LEU A C 1
ATOM 607 O O . LEU A 1 79 ? 4.004 4.013 10.704 1.00 92.56 79 LEU A O 1
ATOM 611 N N . TYR A 1 80 ? 2.897 2.480 11.928 1.00 89.75 80 TYR A N 1
ATOM 612 C CA . TYR A 1 80 ? 2.200 3.398 12.816 1.00 89.75 80 TYR A CA 1
ATOM 613 C C . TYR A 1 80 ? 2.952 3.468 14.148 1.00 89.75 80 TYR A C 1
ATOM 615 O O . TYR A 1 80 ? 3.151 2.446 14.814 1.00 89.75 80 TYR A O 1
ATOM 623 N N . GLY A 1 81 ? 3.372 4.669 14.540 1.00 77.56 81 GLY A N 1
ATOM 624 C CA . GLY A 1 81 ? 4.052 4.910 15.810 1.00 77.56 81 GLY A CA 1
ATOM 625 C C . GLY A 1 81 ? 4.759 6.261 15.846 1.00 77.56 81 GLY A C 1
ATOM 626 O O . GLY A 1 81 ? 5.088 6.838 14.808 1.00 77.56 81 GLY A O 1
ATOM 627 N N . ASP A 1 82 ? 5.006 6.775 17.050 1.00 63.94 82 ASP A N 1
ATOM 628 C CA . ASP A 1 82 ? 5.644 8.078 17.218 1.00 63.94 82 ASP A CA 1
ATOM 629 C C . ASP A 1 82 ? 7.167 7.997 17.028 1.00 63.94 82 ASP A C 1
ATOM 631 O O . ASP A 1 82 ? 7.940 7.784 17.965 1.00 63.94 82 ASP A O 1
ATOM 635 N N . LEU A 1 83 ? 7.630 8.201 15.795 1.00 56.25 83 LEU A N 1
ATOM 636 C CA . LEU A 1 83 ? 9.058 8.355 15.509 1.00 56.25 83 LEU A CA 1
ATOM 637 C C . LEU A 1 83 ? 9.661 9.644 16.108 1.00 56.25 83 LEU A C 1
ATOM 639 O O . LEU A 1 83 ? 10.888 9.777 16.118 1.00 56.25 83 LEU A O 1
ATOM 643 N N . LYS A 1 84 ? 8.869 10.583 16.663 1.00 52.47 84 LYS A N 1
ATOM 644 C CA . LYS A 1 84 ? 9.418 11.807 17.283 1.00 52.47 84 LYS A CA 1
ATOM 645 C C . LYS A 1 84 ? 10.247 11.512 18.532 1.00 52.47 84 LYS A C 1
ATOM 647 O O . LYS A 1 84 ? 11.161 12.282 18.826 1.00 52.47 84 LYS A O 1
ATOM 652 N N . CYS A 1 85 ? 10.008 10.393 19.222 1.00 47.19 85 CYS A N 1
ATOM 653 C CA . CYS A 1 85 ? 10.879 9.956 20.319 1.00 47.19 85 CYS A CA 1
ATOM 654 C C . CYS A 1 85 ? 12.272 9.507 19.845 1.00 47.19 85 CYS A C 1
ATOM 656 O O . CYS A 1 85 ? 13.210 9.539 20.633 1.00 47.19 85 CYS A O 1
ATOM 658 N N . VAL A 1 86 ? 12.439 9.119 18.574 1.00 48.25 86 VAL A N 1
ATOM 659 C CA . VAL A 1 86 ? 13.726 8.633 18.040 1.00 48.25 86 VAL A CA 1
ATOM 660 C C . VAL A 1 86 ? 14.602 9.782 17.526 1.00 48.25 86 VAL A C 1
ATOM 662 O O . VAL A 1 86 ? 15.824 9.695 17.587 1.00 48.25 86 VAL A O 1
ATOM 665 N N . LEU A 1 87 ? 14.002 10.890 17.075 1.00 46.38 87 LEU A N 1
ATOM 666 C CA . LEU A 1 87 ? 14.740 12.057 16.565 1.00 46.38 87 LEU A CA 1
ATOM 667 C C . LEU A 1 87 ? 15.032 13.133 17.621 1.00 46.38 87 LEU A C 1
ATOM 669 O O . LEU A 1 87 ? 15.810 14.052 17.361 1.00 46.38 87 LEU A O 1
ATOM 673 N N . ARG A 1 88 ? 14.478 13.015 18.834 1.00 45.78 88 ARG A N 1
ATOM 674 C CA . ARG A 1 88 ? 14.995 13.747 19.996 1.00 45.78 88 ARG A CA 1
ATOM 675 C C . ARG A 1 88 ? 16.118 12.925 20.620 1.00 45.78 88 ARG A C 1
ATOM 677 O O . ARG A 1 88 ? 15.882 12.046 21.439 1.00 45.78 88 ARG A O 1
ATOM 684 N N . PHE A 1 89 ? 17.344 13.213 20.191 1.00 47.06 89 PHE A N 1
ATOM 685 C CA . PHE A 1 89 ? 18.562 12.784 20.874 1.00 47.06 89 PHE A CA 1
ATOM 686 C C . PHE A 1 89 ? 18.417 12.964 22.401 1.00 47.06 89 PHE A C 1
ATOM 688 O O . PHE A 1 89 ? 17.930 13.998 22.853 1.00 47.06 89 PHE A O 1
ATOM 695 N N . TYR A 1 90 ? 18.906 11.967 23.147 1.00 44.09 90 TYR A N 1
ATOM 696 C CA . TYR A 1 90 ? 18.949 11.814 24.613 1.00 44.09 90 TYR A CA 1
ATOM 697 C C . TYR A 1 90 ? 17.766 11.095 25.283 1.00 44.09 90 TYR A C 1
ATOM 699 O O . TYR A 1 90 ? 16.766 11.678 25.686 1.00 44.09 90 TYR A O 1
ATOM 707 N N . SER A 1 91 ? 17.978 9.784 25.454 1.00 47.53 91 SER A N 1
ATOM 708 C CA . SER A 1 91 ? 17.539 8.927 26.563 1.00 47.53 91 SER A CA 1
ATOM 709 C C . SER A 1 91 ? 16.443 9.489 27.478 1.00 47.53 91 SER A C 1
ATOM 711 O O . SER A 1 91 ? 16.724 10.087 28.517 1.00 47.53 91 SER A O 1
ATOM 713 N N . CYS A 1 92 ? 15.188 9.171 27.179 1.00 42.75 92 CYS A N 1
ATOM 714 C CA . CYS A 1 92 ? 14.181 9.086 28.224 1.00 42.75 92 CYS A CA 1
ATOM 715 C C . CYS A 1 92 ? 13.959 7.605 28.535 1.00 42.75 92 CYS A C 1
ATOM 717 O O . CYS A 1 92 ? 13.304 6.890 27.780 1.00 42.75 92 CYS A O 1
ATOM 719 N N . ALA A 1 93 ? 14.508 7.133 29.656 1.00 51.12 93 ALA A N 1
ATOM 720 C CA . ALA A 1 93 ? 14.269 5.778 30.159 1.00 51.12 93 ALA A CA 1
ATOM 721 C C . ALA A 1 93 ? 12.768 5.488 30.409 1.00 51.12 93 ALA A C 1
ATOM 723 O O . ALA A 1 93 ? 12.383 4.331 30.554 1.00 51.12 93 ALA A O 1
ATOM 724 N N . ALA A 1 94 ? 11.909 6.520 30.401 1.00 49.97 94 ALA A N 1
ATOM 725 C CA . ALA A 1 94 ? 10.456 6.390 30.494 1.00 49.97 94 ALA A CA 1
ATOM 726 C C . ALA A 1 94 ? 9.756 6.059 29.157 1.00 49.97 94 ALA A C 1
ATOM 728 O O . ALA A 1 94 ? 8.603 5.646 29.178 1.00 49.97 94 ALA A O 1
ATOM 729 N N . CYS A 1 95 ? 10.426 6.168 28.002 1.00 49.25 95 CYS A N 1
ATOM 730 C CA . CYS A 1 95 ? 9.848 5.803 26.695 1.00 49.25 95 CYS A CA 1
ATOM 731 C C . CYS A 1 95 ? 9.965 4.298 26.374 1.00 49.25 95 CYS A C 1
ATOM 733 O O . CYS A 1 95 ? 9.524 3.848 25.321 1.00 49.25 95 CYS A O 1
ATOM 735 N N . SER A 1 96 ? 10.580 3.510 27.263 1.00 46.06 96 SER A N 1
ATOM 736 C CA . SER A 1 96 ? 11.038 2.145 26.974 1.00 46.06 96 SER A CA 1
ATOM 737 C C . SER A 1 96 ? 10.017 1.028 27.249 1.00 46.06 96 SER A C 1
ATOM 739 O O . SER A 1 96 ? 10.407 -0.139 27.223 1.00 46.06 96 SER A O 1
ATOM 741 N N . ARG A 1 97 ? 8.742 1.327 27.536 1.00 44.78 97 ARG A N 1
ATOM 742 C CA . ARG A 1 97 ? 7.750 0.275 27.848 1.00 44.78 97 ARG A CA 1
ATOM 743 C C . ARG A 1 97 ? 6.504 0.211 26.967 1.00 44.78 97 ARG A C 1
ATOM 745 O O . ARG A 1 97 ? 5.950 -0.874 26.885 1.00 44.78 97 ARG A O 1
ATOM 752 N N . ASP A 1 98 ? 6.160 1.261 26.218 1.00 50.28 98 ASP A N 1
ATOM 753 C CA . ASP A 1 98 ? 4.923 1.284 25.414 1.00 50.28 98 ASP A CA 1
ATOM 754 C C . ASP A 1 98 ? 5.146 1.686 23.943 1.00 50.28 98 ASP A C 1
ATOM 756 O O . ASP A 1 98 ? 4.265 2.252 23.300 1.00 50.28 98 ASP A O 1
ATOM 760 N N . PHE A 1 99 ? 6.318 1.392 23.363 1.00 57.34 99 PHE A N 1
ATOM 761 C CA . PHE A 1 99 ? 6.552 1.582 21.921 1.00 57.34 99 PHE A CA 1
ATOM 762 C C . PHE A 1 99 ? 5.905 0.437 21.117 1.00 57.34 99 PHE A C 1
ATOM 764 O O . PHE A 1 99 ? 6.579 -0.305 20.40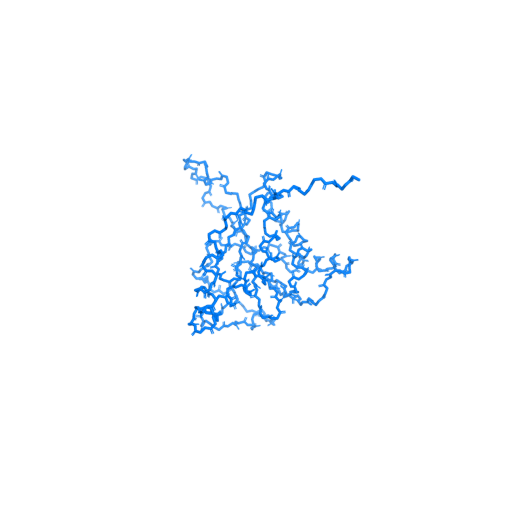2 1.00 57.34 99 PHE A O 1
ATOM 771 N N . ALA A 1 100 ? 4.593 0.250 21.280 1.00 60.75 100 ALA A N 1
ATOM 772 C CA . ALA A 1 100 ? 3.811 -0.664 20.462 1.00 60.75 100 ALA A CA 1
ATOM 773 C C . ALA A 1 100 ? 3.776 -0.117 19.032 1.00 60.75 100 ALA A C 1
ATOM 775 O O . ALA A 1 100 ? 3.121 0.882 18.737 1.00 60.75 100 ALA A O 1
ATOM 776 N N . ARG A 1 101 ? 4.538 -0.753 18.142 1.00 80.69 101 ARG A N 1
ATOM 777 C CA . ARG A 1 101 ? 4.518 -0.439 16.715 1.00 80.69 101 ARG A CA 1
ATOM 778 C C . ARG A 1 101 ? 3.406 -1.256 16.083 1.00 80.69 101 ARG A C 1
ATOM 780 O O . ARG A 1 101 ? 3.426 -2.478 16.170 1.00 80.69 101 ARG A O 1
ATOM 787 N N . HIS A 1 102 ? 2.462 -0.607 15.427 1.00 90.44 102 HIS A N 1
ATOM 788 C CA . HIS A 1 102 ? 1.498 -1.311 14.585 1.00 90.44 102 HIS A CA 1
ATOM 789 C C . HIS A 1 102 ? 1.935 -1.167 13.134 1.00 90.44 102 HIS A C 1
ATOM 791 O O . HIS A 1 102 ? 2.578 -0.180 12.774 1.00 90.44 102 HIS A O 1
ATOM 797 N N . ALA A 1 103 ? 1.615 -2.138 12.288 1.00 93.75 103 ALA A N 1
ATOM 798 C CA . ALA A 1 103 ? 2.016 -2.086 10.890 1.00 93.75 103 ALA A CA 1
ATOM 799 C C . ALA A 1 103 ? 0.904 -2.566 9.964 1.00 93.75 103 ALA A C 1
ATOM 801 O O . ALA A 1 103 ? 0.096 -3.409 10.334 1.00 93.75 103 ALA A O 1
ATOM 802 N N . LEU A 1 104 ? 0.898 -2.041 8.744 1.00 95.94 104 LEU A N 1
ATOM 803 C CA . LEU A 1 104 ? 0.042 -2.489 7.655 1.00 95.94 104 LEU A CA 1
ATOM 804 C C . LEU A 1 104 ? 0.925 -2.832 6.460 1.00 95.94 104 LEU A C 1
ATOM 806 O O . LEU A 1 104 ? 1.679 -1.991 5.970 1.00 95.94 104 LEU A O 1
ATOM 810 N N . ASP A 1 105 ? 0.832 -4.067 6.000 1.00 96.19 105 ASP A N 1
ATOM 811 C CA . ASP A 1 105 ? 1.616 -4.599 4.899 1.00 96.19 105 ASP A CA 1
ATOM 812 C C . ASP A 1 105 ? 0.782 -4.637 3.623 1.00 96.19 105 ASP A C 1
ATOM 814 O O . ASP A 1 105 ? -0.330 -5.158 3.607 1.00 96.19 105 ASP A O 1
ATOM 818 N N . PHE A 1 106 ? 1.353 -4.117 2.540 1.00 97.69 106 PHE A N 1
ATOM 819 C CA . PHE A 1 106 ? 0.797 -4.156 1.194 1.00 97.69 106 PHE A CA 1
ATOM 820 C C . PHE A 1 106 ? 1.681 -5.047 0.342 1.00 97.69 106 PHE A C 1
ATOM 822 O O . PHE A 1 106 ? 2.867 -4.759 0.164 1.00 97.69 106 PHE A O 1
ATOM 829 N N . ARG A 1 107 ? 1.116 -6.114 -0.212 1.00 96.12 107 ARG A N 1
ATOM 830 C CA . ARG A 1 107 ? 1.868 -7.054 -1.038 1.00 96.12 107 ARG A CA 1
ATOM 831 C C . ARG A 1 107 ? 1.173 -7.306 -2.364 1.00 96.12 107 ARG A C 1
ATOM 833 O O . ARG A 1 107 ? 0.043 -7.785 -2.409 1.00 96.12 107 ARG A O 1
ATOM 840 N N . LEU A 1 108 ? 1.895 -7.021 -3.440 1.00 96.12 108 LEU A N 1
ATOM 841 C CA . LEU A 1 108 ? 1.534 -7.408 -4.791 1.00 96.12 108 LEU A CA 1
ATOM 842 C C . LEU A 1 108 ? 1.591 -8.937 -4.913 1.00 96.12 108 LEU A C 1
ATOM 844 O O . LEU A 1 108 ? 2.576 -9.588 -4.556 1.00 96.12 108 LEU A O 1
ATOM 848 N N . MET A 1 109 ? 0.504 -9.498 -5.416 1.00 94.12 109 MET A N 1
ATOM 849 C CA . MET A 1 109 ? 0.334 -10.896 -5.785 1.00 94.12 109 MET A CA 1
ATOM 850 C C . MET A 1 109 ? 0.276 -11.011 -7.316 1.00 94.12 109 MET A C 1
ATOM 852 O O . MET A 1 109 ? 0.445 -10.033 -8.045 1.00 94.12 109 MET A O 1
ATOM 856 N N . THR A 1 110 ? 0.022 -12.213 -7.831 1.00 90.00 110 THR A N 1
ATOM 857 C CA . THR A 1 110 ? -0.220 -12.397 -9.265 1.00 90.00 110 THR A CA 1
ATOM 858 C C . THR A 1 110 ? -1.524 -11.726 -9.697 1.00 90.00 110 THR A C 1
ATOM 860 O O . THR A 1 110 ? -2.431 -11.490 -8.891 1.00 90.00 110 THR A O 1
ATOM 863 N N . ASP A 1 111 ? -1.636 -11.456 -10.997 1.00 91.50 111 ASP A N 1
ATOM 864 C CA . ASP A 1 111 ? -2.868 -10.960 -11.624 1.00 91.50 111 ASP A CA 1
ATOM 865 C C . ASP A 1 111 ? -3.326 -9.599 -11.078 1.00 91.50 111 ASP A C 1
ATOM 867 O O . ASP A 1 111 ? -4.521 -9.358 -10.928 1.00 91.50 111 ASP A O 1
ATOM 871 N N . GLN A 1 112 ? -2.375 -8.711 -10.752 1.00 93.00 112 GLN A N 1
ATOM 872 C CA . GLN A 1 112 ? -2.653 -7.369 -10.211 1.00 93.00 112 GLN A CA 1
ATOM 873 C C . GLN A 1 112 ? -3.466 -7.393 -8.911 1.00 93.00 112 GLN A C 1
ATOM 875 O O . GLN A 1 112 ? -4.182 -6.441 -8.597 1.00 93.00 112 GLN A O 1
ATOM 880 N N . ARG A 1 113 ? -3.400 -8.487 -8.151 1.00 95.12 113 ARG A N 1
ATOM 881 C CA . ARG A 1 113 ? -4.026 -8.561 -6.833 1.00 95.12 113 ARG A CA 1
ATOM 882 C C . ARG A 1 113 ? -3.076 -8.007 -5.789 1.00 95.12 113 ARG A C 1
ATOM 884 O O . ARG A 1 113 ? -1.872 -8.215 -5.869 1.00 95.12 113 ARG A O 1
ATOM 891 N N . VAL A 1 114 ? -3.621 -7.327 -4.797 1.00 96.56 114 VAL A N 1
ATOM 892 C CA . VAL A 1 114 ? -2.876 -6.770 -3.675 1.00 96.56 114 VAL A CA 1
ATOM 893 C C . VAL A 1 114 ? -3.516 -7.261 -2.395 1.00 96.56 114 VAL A C 1
ATOM 895 O O . VAL A 1 114 ? -4.725 -7.126 -2.208 1.00 96.56 114 VAL A O 1
ATOM 898 N N . VAL A 1 115 ? -2.702 -7.836 -1.520 1.00 97.00 115 VAL A N 1
ATOM 899 C CA . VAL A 1 115 ? -3.109 -8.153 -0.156 1.00 97.00 115 VAL A CA 1
ATOM 900 C C . VAL A 1 115 ? -2.689 -7.014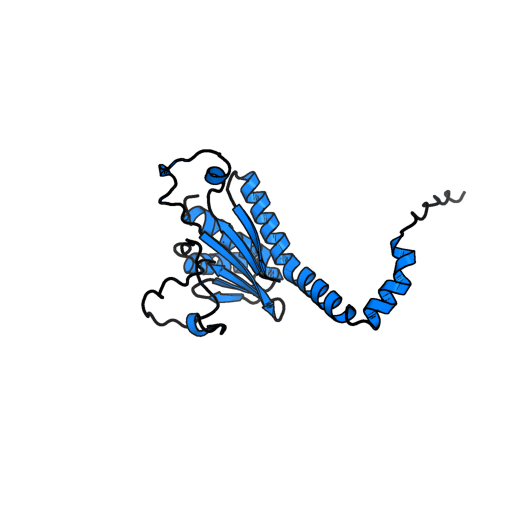 0.768 1.00 97.00 115 VAL A C 1
ATOM 902 O O . VAL A 1 115 ? -1.542 -6.569 0.722 1.00 97.00 115 VAL A O 1
ATOM 905 N N . ILE A 1 116 ? -3.635 -6.531 1.568 1.00 97.44 116 ILE A N 1
ATOM 906 C CA . ILE A 1 116 ? -3.442 -5.532 2.618 1.00 97.44 116 ILE A CA 1
ATOM 907 C C . ILE A 1 116 ? -3.696 -6.244 3.944 1.00 97.44 116 ILE A C 1
ATOM 909 O O . ILE A 1 116 ? -4.817 -6.688 4.185 1.00 97.44 116 ILE A O 1
ATOM 913 N N . ILE A 1 117 ? -2.677 -6.396 4.781 1.00 96.25 117 ILE A N 1
ATOM 914 C CA . ILE A 1 117 ? -2.745 -7.201 6.011 1.00 96.25 117 ILE A CA 1
ATOM 915 C C . ILE A 1 117 ? -2.098 -6.495 7.191 1.00 96.25 117 ILE A C 1
ATOM 917 O O . ILE A 1 117 ? -1.199 -5.675 7.022 1.00 96.25 117 ILE A O 1
ATOM 921 N N . ASP A 1 118 ? -2.530 -6.851 8.392 1.00 95.12 118 ASP A N 1
ATOM 922 C CA . ASP A 1 118 ? -1.851 -6.445 9.615 1.00 95.12 118 ASP A CA 1
ATOM 923 C C . ASP A 1 118 ? -0.427 -7.027 9.639 1.00 95.12 118 ASP A C 1
ATOM 925 O O . ASP A 1 118 ? -0.219 -8.241 9.596 1.00 95.12 118 ASP A O 1
ATOM 929 N N . GLY A 1 119 ? 0.564 -6.137 9.688 1.00 92.31 119 GLY A N 1
ATOM 930 C CA . GLY A 1 119 ? 1.981 -6.478 9.620 1.00 92.31 119 GLY A CA 1
ATOM 931 C C . GLY A 1 119 ? 2.522 -7.176 10.871 1.00 92.31 119 GLY A C 1
ATOM 932 O O . GLY A 1 119 ? 3.676 -7.618 10.836 1.00 92.31 119 GLY A O 1
ATOM 933 N N . ALA A 1 120 ? 1.728 -7.278 11.946 1.00 90.44 120 ALA A N 1
ATOM 934 C CA . ALA A 1 120 ? 2.017 -8.127 13.102 1.00 90.44 120 ALA A CA 1
ATOM 935 C C . ALA A 1 120 ? 1.783 -9.622 12.812 1.00 90.44 120 ALA A C 1
ATOM 937 O O . ALA A 1 120 ? 2.316 -10.468 13.529 1.00 90.44 120 ALA A O 1
ATOM 938 N N . HIS A 1 121 ? 1.033 -9.960 11.757 1.00 87.44 121 HIS A N 1
ATOM 939 C CA . HIS A 1 121 ? 0.792 -11.338 11.336 1.00 87.44 121 HIS A CA 1
ATOM 940 C C . HIS A 1 121 ? 1.727 -11.748 10.187 1.00 87.44 121 HIS A C 1
ATOM 942 O O . HIS A 1 121 ? 1.908 -11.023 9.207 1.00 87.44 121 HIS A O 1
ATOM 948 N N . SER A 1 122 ? 2.315 -12.945 10.281 1.00 75.75 122 SER A N 1
ATOM 949 C CA . SER A 1 122 ? 3.107 -13.531 9.194 1.00 75.75 122 SER A CA 1
ATOM 950 C C . SER A 1 122 ? 2.212 -14.260 8.185 1.00 75.75 122 SER A C 1
ATOM 952 O O . SER A 1 122 ? 1.327 -15.026 8.559 1.00 75.75 122 SER A O 1
ATOM 954 N N . LEU A 1 123 ? 2.477 -14.066 6.888 1.00 66.69 123 LEU A N 1
ATOM 955 C CA . LEU A 1 123 ? 1.865 -14.849 5.798 1.00 66.69 123 LEU A CA 1
ATOM 956 C C . LEU A 1 123 ? 2.560 -16.199 5.557 1.00 66.69 123 LEU A C 1
ATOM 958 O O . LEU A 1 123 ? 2.069 -17.019 4.777 1.00 66.69 123 LEU A O 1
ATOM 962 N N . PHE A 1 124 ? 3.724 -16.410 6.168 1.00 62.47 124 PHE A N 1
ATOM 963 C CA . PHE A 1 124 ? 4.527 -17.616 6.008 1.00 62.47 124 PHE A CA 1
ATOM 964 C C . PHE A 1 124 ? 4.514 -18.387 7.318 1.00 62.47 124 PHE A C 1
ATOM 966 O O . PHE A 1 124 ? 4.769 -17.805 8.373 1.00 62.47 124 PHE A O 1
ATOM 973 N N . ALA A 1 125 ? 4.230 -19.686 7.243 1.00 53.69 125 ALA A N 1
ATOM 974 C CA . ALA A 1 125 ? 4.548 -20.567 8.356 1.00 53.69 125 ALA A CA 1
ATOM 975 C C . ALA A 1 125 ? 6.076 -20.683 8.484 1.00 53.69 125 ALA A C 1
ATOM 977 O O . ALA A 1 125 ? 6.815 -20.427 7.528 1.00 53.69 125 ALA A O 1
ATOM 978 N N . ALA A 1 126 ? 6.550 -21.085 9.665 1.00 49.78 126 ALA A N 1
ATOM 979 C CA . ALA A 1 126 ? 7.972 -21.258 9.977 1.00 49.78 126 ALA A CA 1
ATOM 980 C C . ALA A 1 126 ? 8.725 -22.217 9.022 1.00 49.78 126 ALA A C 1
ATOM 982 O O . ALA A 1 126 ? 9.951 -22.261 9.032 1.00 49.78 126 ALA A O 1
ATOM 983 N N . ASP A 1 127 ? 8.010 -22.965 8.179 1.00 46.72 127 ASP A N 1
ATOM 984 C CA . ASP A 1 127 ? 8.542 -23.873 7.160 1.00 46.72 127 ASP A CA 1
ATOM 985 C C . ASP A 1 127 ? 8.724 -23.230 5.767 1.00 46.72 127 ASP A C 1
ATOM 987 O O . ASP A 1 127 ? 9.078 -23.915 4.806 1.00 46.72 127 ASP A O 1
ATOM 991 N N . GLY A 1 128 ? 8.492 -21.919 5.628 1.00 46.66 128 GLY A N 1
ATOM 992 C CA . GLY A 1 128 ? 8.632 -21.198 4.358 1.00 46.66 128 GLY A CA 1
ATOM 993 C C . GLY A 1 128 ? 7.502 -21.466 3.359 1.00 46.66 128 GLY A C 1
ATOM 994 O O . GLY A 1 128 ? 7.534 -20.937 2.242 1.00 46.66 128 GLY A O 1
ATOM 995 N N . THR A 1 129 ? 6.480 -22.236 3.742 1.00 41.78 129 THR A N 1
ATOM 996 C CA . THR A 1 129 ? 5.269 -22.399 2.940 1.00 41.78 129 THR A CA 1
ATOM 997 C C . THR A 1 129 ? 4.298 -21.247 3.202 1.00 41.78 129 THR A C 1
ATOM 999 O O . THR A 1 129 ? 4.174 -20.723 4.315 1.00 41.78 129 THR A O 1
ATOM 1002 N N . VAL A 1 130 ? 3.615 -20.793 2.145 1.00 49.97 130 VAL A N 1
ATOM 1003 C CA . VAL A 1 130 ? 2.560 -19.779 2.270 1.00 49.97 130 VAL A CA 1
ATOM 1004 C C . VAL A 1 130 ? 1.386 -20.443 2.982 1.00 49.97 130 VAL A C 1
ATOM 1006 O O . VAL A 1 130 ? 0.621 -21.189 2.369 1.00 49.97 130 VAL A O 1
ATOM 1009 N N . SER A 1 131 ? 1.252 -20.202 4.284 1.00 48.03 131 SER A N 1
ATOM 1010 C CA . SER A 1 131 ? 0.200 -20.813 5.091 1.00 48.03 131 SER A CA 1
ATOM 1011 C C . SER A 1 131 ? -1.104 -20.045 4.893 1.00 48.03 131 SER A C 1
ATOM 1013 O O . SER A 1 131 ? -1.552 -19.275 5.739 1.00 48.03 131 SER A O 1
ATOM 1015 N N . LEU A 1 132 ? -1.762 -20.301 3.760 1.00 52.75 132 LEU A N 1
ATOM 1016 C CA . LEU A 1 132 ? -3.176 -19.958 3.559 1.00 52.75 132 LEU A CA 1
ATOM 1017 C C . LEU A 1 132 ? -4.078 -20.694 4.576 1.00 52.75 132 LEU A C 1
ATOM 1019 O O . LEU A 1 132 ? -5.253 -20.377 4.708 1.00 52.75 132 LEU A O 1
ATOM 1023 N N . SER A 1 133 ? -3.540 -21.669 5.317 1.00 43.44 133 SER A N 1
ATOM 1024 C CA . SER A 1 133 ? -4.201 -22.387 6.413 1.00 43.44 133 SER A CA 1
ATOM 1025 C C . SER A 1 133 ? -4.588 -21.497 7.594 1.00 43.44 133 SER A C 1
ATOM 1027 O O . SER A 1 133 ? -5.537 -21.833 8.294 1.00 43.44 133 SER A O 1
ATOM 1029 N N . SER A 1 134 ? -3.937 -20.343 7.788 1.00 47.53 134 SER A N 1
ATOM 1030 C CA . SER A 1 134 ? -4.390 -19.361 8.786 1.00 47.53 134 SER A CA 1
ATOM 1031 C C . SER A 1 134 ? -5.624 -18.561 8.330 1.00 47.53 134 SER A C 1
ATOM 1033 O O . SER A 1 134 ? -6.112 -17.731 9.088 1.00 47.53 134 SER A O 1
ATOM 1035 N N . LEU A 1 135 ? -6.134 -18.798 7.110 1.00 50.03 135 LEU A N 1
ATOM 1036 C CA . LEU A 1 135 ? -7.300 -18.118 6.522 1.00 50.03 135 LEU A CA 1
ATOM 1037 C C . LEU A 1 135 ? -8.615 -18.904 6.664 1.00 50.03 135 LEU A C 1
ATOM 1039 O O . LEU A 1 135 ? -9.643 -18.500 6.122 1.00 50.03 135 LEU A O 1
ATOM 1043 N N . LYS A 1 136 ? -8.600 -20.057 7.343 1.00 42.59 136 LYS A N 1
ATOM 1044 C CA . LYS A 1 136 ? -9.812 -20.809 7.687 1.00 42.59 136 LYS A CA 1
ATOM 1045 C C . LYS A 1 136 ? -9.786 -21.127 9.171 1.00 42.59 136 LYS A C 1
ATOM 1047 O O . LYS A 1 136 ? -9.097 -22.045 9.606 1.00 42.59 136 LYS A O 1
ATOM 1052 N N . GLY A 1 137 ? -10.549 -20.336 9.919 1.00 50.22 137 GLY A N 1
ATOM 1053 C CA . GLY A 1 137 ? -10.628 -20.376 11.368 1.00 50.22 137 GLY A CA 1
ATOM 1054 C C . GLY A 1 137 ? -10.695 -21.783 11.957 1.00 50.22 137 GLY A C 1
ATOM 1055 O O . GLY A 1 137 ? -11.570 -22.585 11.630 1.00 50.22 137 GLY A O 1
ATOM 1056 N N . LYS A 1 138 ? -9.792 -22.026 12.901 1.00 35.47 138 LYS A N 1
ATOM 1057 C CA . LYS A 1 138 ? -10.039 -22.811 14.106 1.00 35.47 138 LYS A CA 1
ATOM 1058 C C . LYS A 1 138 ? -9.188 -22.200 15.207 1.00 35.47 138 LYS A C 1
ATOM 1060 O O . LYS A 1 138 ? -7.974 -22.111 15.061 1.00 35.47 138 LYS A O 1
ATOM 1065 N N . SER A 1 139 ? -9.844 -21.772 16.287 1.00 50.03 139 SER A N 1
ATOM 1066 C CA . SER A 1 139 ? -9.191 -21.417 17.544 1.00 50.03 139 SER A CA 1
ATOM 1067 C C . SER A 1 139 ? -8.185 -22.498 17.916 1.00 50.03 139 SER A C 1
ATOM 1069 O O . SER A 1 139 ? -8.564 -23.615 18.263 1.00 50.03 139 SER A O 1
ATOM 1071 N N . ALA A 1 140 ? -6.910 -22.161 17.857 1.00 42.06 140 ALA A N 1
ATOM 1072 C CA . ALA A 1 140 ? -5.854 -22.929 18.478 1.00 42.06 140 ALA A CA 1
ATOM 1073 C C . ALA A 1 140 ? -4.781 -21.928 18.886 1.00 42.06 140 ALA A C 1
ATOM 1075 O O . ALA A 1 140 ? -4.323 -21.191 18.026 1.00 42.06 140 ALA A O 1
ATOM 1076 N N . ALA A 1 141 ? -4.524 -21.905 20.201 1.00 41.81 141 ALA A N 1
ATOM 1077 C CA . ALA A 1 141 ? -3.399 -21.370 20.976 1.00 41.81 141 ALA A CA 1
ATOM 1078 C C . ALA A 1 141 ? -2.585 -20.176 20.420 1.00 41.81 141 ALA A C 1
ATOM 1080 O O . ALA A 1 141 ? -2.289 -20.121 19.232 1.00 41.81 141 ALA A O 1
ATOM 1081 N N . PRO A 1 142 ? -2.109 -19.256 21.286 1.00 41.75 142 PRO A N 1
ATOM 1082 C CA . PRO A 1 142 ? -1.181 -18.223 20.840 1.00 41.75 142 PRO A CA 1
ATOM 1083 C C . PRO A 1 142 ? 0.023 -18.902 20.167 1.00 41.75 142 PRO A C 1
ATOM 1085 O O . PRO A 1 142 ? 0.651 -19.754 20.809 1.00 41.75 142 PRO A O 1
ATOM 1088 N N . PRO A 1 143 ? 0.328 -18.595 18.893 1.00 47.53 143 PRO A N 1
ATOM 1089 C CA . PRO A 1 143 ? 1.539 -19.100 18.275 1.00 47.53 143 PRO A CA 1
ATOM 1090 C C . PRO A 1 143 ? 2.746 -18.593 19.082 1.00 47.53 143 PRO A C 1
ATOM 1092 O O . PRO A 1 143 ? 2.688 -17.494 19.648 1.00 47.53 143 PRO A O 1
ATOM 1095 N N . PRO A 1 144 ? 3.823 -19.389 19.194 1.00 41.50 144 PRO A N 1
ATOM 1096 C CA . PRO A 1 144 ? 5.060 -18.914 19.800 1.00 41.50 144 PRO A CA 1
ATOM 1097 C C . PRO A 1 144 ? 5.524 -17.640 19.076 1.00 41.50 144 PRO A C 1
ATOM 1099 O O . PRO A 1 144 ? 5.216 -17.476 17.896 1.00 41.50 144 PRO A O 1
ATOM 1102 N N . PRO A 1 145 ? 6.234 -16.725 19.760 1.00 44.00 145 PRO A N 1
ATOM 1103 C CA . PRO A 1 145 ? 6.706 -15.499 19.136 1.00 44.00 145 PRO A CA 1
ATOM 1104 C C . PRO A 1 145 ? 7.649 -15.862 17.986 1.00 44.00 145 PRO A C 1
ATOM 1106 O O . PRO A 1 145 ? 8.788 -16.276 18.213 1.00 44.00 145 PRO A O 1
ATOM 1109 N N . ASP A 1 146 ? 7.158 -15.736 16.755 1.00 45.47 146 ASP A N 1
ATOM 1110 C CA . ASP A 1 146 ? 7.985 -15.807 15.562 1.00 45.47 146 ASP A CA 1
ATOM 1111 C C . ASP A 1 146 ? 9.064 -14.728 15.699 1.00 45.47 146 ASP A C 1
ATOM 1113 O O . ASP A 1 146 ? 8.767 -13.549 15.902 1.00 45.47 146 ASP A O 1
ATOM 1117 N N . GLY A 1 147 ? 10.334 -15.130 15.614 1.00 44.00 147 GLY A N 1
ATOM 1118 C CA . GLY A 1 147 ? 11.507 -14.287 15.891 1.00 44.00 147 GLY A CA 1
ATOM 1119 C C . GLY A 1 147 ? 11.693 -13.062 14.983 1.00 44.00 147 GLY A C 1
ATOM 1120 O O . GLY A 1 147 ? 12.727 -12.410 15.070 1.00 44.00 147 GLY A O 1
ATOM 1121 N N . ASP A 1 148 ? 10.708 -12.743 14.140 1.00 50.53 148 ASP A N 1
ATOM 1122 C CA . ASP A 1 148 ? 10.716 -11.655 13.158 1.00 50.53 148 ASP A CA 1
ATOM 1123 C C . ASP A 1 148 ? 9.619 -10.596 13.417 1.00 50.53 148 ASP A C 1
ATOM 1125 O O . ASP A 1 148 ? 9.565 -9.556 12.749 1.00 50.53 148 ASP A O 1
ATOM 1129 N N . THR A 1 149 ? 8.745 -10.796 14.417 1.00 55.47 149 THR A N 1
ATOM 1130 C CA . THR A 1 149 ? 7.879 -9.718 14.919 1.00 55.47 149 THR A CA 1
ATOM 1131 C C . THR A 1 149 ? 8.738 -8.756 15.728 1.00 55.47 149 THR A C 1
ATOM 1133 O O . THR A 1 149 ? 8.939 -8.948 16.924 1.00 55.47 149 THR A O 1
ATOM 1136 N N . LEU A 1 150 ? 9.269 -7.728 15.059 1.00 62.78 150 LEU A N 1
ATOM 1137 C CA . LEU A 1 150 ? 10.073 -6.616 15.596 1.00 62.78 150 LEU A CA 1
ATOM 1138 C C . LEU A 1 150 ? 9.318 -5.766 16.651 1.00 62.78 150 LEU A C 1
ATOM 1140 O O . LEU A 1 150 ? 9.202 -4.548 16.516 1.00 62.78 150 LEU A O 1
ATOM 1144 N N . GLY A 1 151 ? 8.736 -6.391 17.675 1.00 74.56 151 GLY A N 1
ATOM 1145 C CA . GLY A 1 151 ? 7.873 -5.748 18.665 1.00 74.56 151 GLY A CA 1
ATOM 1146 C C . GLY A 1 151 ? 6.545 -5.235 18.100 1.00 74.56 151 GLY A C 1
ATOM 1147 O O . GLY A 1 151 ? 5.934 -4.360 18.713 1.00 74.56 151 GLY A O 1
ATOM 1148 N N . LEU A 1 152 ? 6.107 -5.736 16.935 1.00 84.75 152 LEU A N 1
ATOM 1149 C CA . LEU A 1 152 ? 4.841 -5.319 16.335 1.00 84.75 152 LEU A CA 1
ATOM 1150 C C . LEU A 1 152 ? 3.655 -5.841 17.148 1.00 84.75 152 LEU A C 1
ATOM 1152 O O . LEU A 1 152 ? 3.646 -7.001 17.555 1.00 84.75 152 LEU A O 1
ATOM 1156 N N . GLN A 1 153 ? 2.658 -4.988 17.366 1.00 88.31 153 GLN A N 1
ATOM 1157 C CA . GLN A 1 153 ? 1.405 -5.354 18.019 1.00 88.31 153 GLN A CA 1
ATOM 1158 C C . GLN A 1 153 ? 0.276 -5.445 16.986 1.00 88.31 153 GLN A C 1
ATOM 1160 O O . GLN A 1 153 ? 0.202 -4.578 16.105 1.00 88.31 153 GLN A O 1
ATOM 1165 N N . PRO A 1 154 ? -0.626 -6.437 17.100 1.00 92.00 154 PRO A N 1
ATOM 1166 C CA . PRO A 1 154 ? -1.808 -6.509 16.251 1.00 92.00 154 PRO A CA 1
ATOM 1167 C C . PRO A 1 154 ? -2.643 -5.232 16.332 1.00 92.00 154 PRO A C 1
ATOM 1169 O O . PRO A 1 154 ? -2.752 -4.606 17.392 1.00 92.00 154 PRO A O 1
ATOM 1172 N N . ILE A 1 155 ? -3.245 -4.838 15.217 1.00 92.69 155 ILE A N 1
ATOM 1173 C CA . ILE A 1 155 ? -4.163 -3.707 15.147 1.00 92.69 155 ILE A CA 1
ATOM 1174 C C . ILE A 1 155 ? -5.477 -4.100 15.856 1.00 92.69 155 ILE A C 1
ATOM 1176 O O . ILE A 1 155 ? -6.149 -5.051 15.444 1.00 92.69 155 ILE A O 1
ATOM 1180 N N . PRO A 1 156 ? -5.904 -3.377 16.908 1.00 92.25 156 PRO A N 1
ATOM 1181 C CA . PRO A 1 156 ? -7.101 -3.743 17.661 1.00 92.25 156 PRO A CA 1
ATOM 1182 C C . PRO A 1 156 ? -8.390 -3.672 16.825 1.00 92.25 156 PRO A C 1
ATOM 1184 O O . PRO A 1 156 ? -8.773 -2.609 16.326 1.00 92.25 156 PRO A O 1
ATOM 1187 N N . GLY A 1 157 ? -9.101 -4.800 16.725 1.00 93.81 15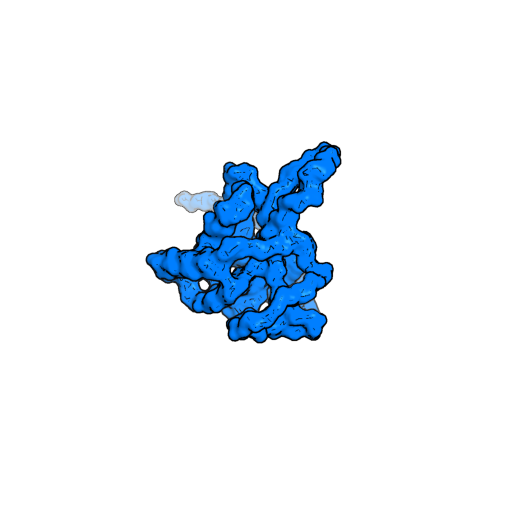7 GLY A N 1
ATOM 1188 C CA . GLY A 1 157 ? -10.359 -4.908 15.975 1.00 93.81 157 GLY A CA 1
ATOM 1189 C C . GLY A 1 157 ? -10.180 -4.809 14.457 1.00 93.81 157 GLY A C 1
ATOM 1190 O O . GLY A 1 157 ? -11.049 -4.288 13.763 1.00 93.81 157 GLY A O 1
ATOM 1191 N N . PHE A 1 158 ? -9.047 -5.278 13.925 1.00 95.06 158 PHE A N 1
ATOM 1192 C CA . PHE A 1 158 ? -8.720 -5.122 12.507 1.00 95.06 158 PHE A CA 1
ATOM 1193 C C . PHE A 1 158 ? -9.742 -5.754 11.549 1.00 95.06 158 PHE A C 1
ATOM 1195 O O . PHE A 1 158 ? -10.087 -5.142 10.544 1.00 95.06 158 PHE A O 1
ATOM 1202 N N . ALA A 1 159 ? -10.302 -6.922 11.877 1.00 94.62 159 ALA A N 1
ATOM 1203 C CA . ALA A 1 159 ? -11.335 -7.555 11.052 1.00 94.62 159 ALA A CA 1
ATOM 1204 C C . ALA A 1 159 ? -12.579 -6.659 10.867 1.00 94.62 159 ALA A C 1
ATOM 1206 O O . ALA A 1 159 ? -13.127 -6.568 9.769 1.00 94.62 159 ALA A O 1
ATOM 1207 N N . GLU A 1 160 ? -12.992 -5.941 11.917 1.00 95.88 160 GLU A N 1
ATOM 1208 C CA . GLU A 1 160 ? -14.103 -4.977 11.862 1.00 95.88 160 GLU A CA 1
ATOM 1209 C C . GLU A 1 160 ? -13.751 -3.808 10.937 1.00 95.88 160 GLU A C 1
ATOM 1211 O O . GLU A 1 160 ? -14.534 -3.444 10.062 1.00 95.88 160 GLU A O 1
ATOM 1216 N N . ILE A 1 161 ? -12.532 -3.274 11.083 1.00 96.81 161 ILE A N 1
ATOM 1217 C CA . ILE A 1 161 ? -12.002 -2.193 10.242 1.00 96.81 161 ILE A CA 1
ATOM 1218 C C . ILE A 1 161 ? -12.039 -2.586 8.765 1.00 96.81 161 ILE A C 1
ATOM 1220 O O . ILE A 1 161 ? -12.475 -1.786 7.938 1.00 96.81 161 ILE A O 1
ATOM 1224 N N . ILE A 1 162 ? -11.597 -3.803 8.437 1.00 97.31 162 ILE A N 1
ATOM 1225 C CA . ILE A 1 162 ? -11.620 -4.326 7.069 1.00 97.31 162 ILE A CA 1
ATOM 1226 C C . ILE A 1 162 ? -13.052 -4.378 6.542 1.00 97.31 162 ILE A C 1
ATOM 1228 O O . ILE A 1 162 ? -13.324 -3.843 5.468 1.00 97.31 162 ILE A O 1
ATOM 1232 N N . MET A 1 163 ? -13.975 -4.986 7.287 1.00 97.06 163 MET A N 1
ATOM 1233 C CA . MET A 1 163 ? -15.363 -5.135 6.843 1.00 97.06 163 MET A CA 1
ATOM 1234 C C . MET A 1 163 ? -16.059 -3.785 6.646 1.00 97.06 163 MET A C 1
ATOM 1236 O O . MET A 1 163 ? -16.789 -3.608 5.668 1.00 97.06 163 MET A O 1
ATOM 1240 N N . ASP A 1 164 ? -15.803 -2.816 7.522 1.00 96.50 164 ASP A N 1
ATOM 1241 C CA . ASP A 1 164 ? -16.354 -1.467 7.398 1.00 96.50 164 ASP A CA 1
ATOM 1242 C C . ASP A 1 164 ? -15.727 -0.692 6.234 1.00 96.50 164 ASP A C 1
ATOM 1244 O O . ASP A 1 164 ? -16.441 -0.031 5.483 1.00 96.50 164 ASP A O 1
ATOM 1248 N N . ALA A 1 165 ? -14.413 -0.805 6.025 1.00 97.00 165 ALA A N 1
ATOM 1249 C CA . ALA A 1 165 ? -13.739 -0.182 4.886 1.00 97.00 165 ALA A CA 1
ATOM 1250 C C . ALA A 1 165 ? -14.236 -0.751 3.546 1.00 97.00 165 ALA A C 1
ATOM 1252 O O . ALA A 1 165 ? -14.490 0.005 2.607 1.00 97.00 165 ALA A O 1
ATOM 1253 N N . ILE A 1 166 ? -14.425 -2.072 3.466 1.00 96.50 166 ILE A N 1
ATOM 1254 C CA . ILE A 1 166 ? -15.014 -2.747 2.303 1.00 96.50 166 ILE A CA 1
ATOM 1255 C C . ILE A 1 166 ? -16.418 -2.203 2.036 1.00 96.50 166 ILE A C 1
ATOM 1257 O O . ILE A 1 166 ? -16.729 -1.862 0.898 1.00 96.50 166 ILE A O 1
ATOM 1261 N N . ARG A 1 167 ? -17.260 -2.092 3.068 1.00 95.81 167 ARG A N 1
ATOM 1262 C CA . ARG A 1 167 ? -18.637 -1.596 2.937 1.00 95.81 167 ARG A CA 1
ATOM 1263 C C . ARG A 1 167 ? -18.685 -0.170 2.385 1.00 95.81 167 ARG A C 1
ATOM 1265 O O . ARG A 1 167 ? -19.453 0.092 1.461 1.00 95.81 167 ARG A O 1
ATOM 1272 N N . ASP A 1 168 ? -17.851 0.720 2.908 1.00 94.94 168 ASP A N 1
ATOM 1273 C CA . ASP A 1 168 ? -17.804 2.119 2.475 1.00 94.94 168 ASP A CA 1
ATOM 1274 C C . ASP A 1 168 ? -17.337 2.259 1.028 1.00 94.94 168 ASP A C 1
ATOM 1276 O O . ASP A 1 168 ? -17.947 2.976 0.237 1.00 94.94 168 ASP A O 1
ATOM 1280 N N . VAL A 1 169 ? -16.281 1.540 0.649 1.00 95.00 169 VAL A N 1
ATOM 1281 C CA . VAL A 1 169 ? -15.752 1.588 -0.720 1.00 95.00 169 VAL A CA 1
ATOM 1282 C C . VAL A 1 169 ? -16.676 0.854 -1.703 1.00 95.00 169 VAL A C 1
ATOM 1284 O O . VAL A 1 169 ? -16.770 1.232 -2.871 1.00 95.00 169 VAL A O 1
ATOM 1287 N N . ALA A 1 170 ? -17.423 -0.160 -1.254 1.00 93.31 170 ALA A N 1
ATOM 1288 C CA . ALA A 1 170 ? -18.488 -0.762 -2.056 1.00 93.31 170 ALA A CA 1
ATOM 1289 C C . ALA A 1 170 ? -19.589 0.256 -2.376 1.00 93.31 170 ALA A C 1
ATOM 1291 O O . ALA A 1 170 ? -20.071 0.295 -3.508 1.00 93.31 170 ALA A O 1
ATOM 1292 N N . ALA A 1 171 ? -19.951 1.108 -1.411 1.00 92.19 171 ALA A N 1
ATOM 1293 C CA . ALA A 1 171 ? -20.982 2.127 -1.590 1.00 92.19 171 ALA A CA 1
ATOM 1294 C C . ALA A 1 171 ? -20.603 3.199 -2.631 1.00 92.19 171 ALA A C 1
ATOM 1296 O O . ALA A 1 171 ? -21.493 3.811 -3.217 1.00 92.19 171 ALA A O 1
ATOM 1297 N N . THR A 1 172 ? -19.309 3.396 -2.918 1.00 89.69 172 THR A N 1
ATOM 1298 C CA . THR A 1 172 ? -18.845 4.305 -3.984 1.00 89.69 172 THR A CA 1
ATOM 1299 C C . THR A 1 172 ? -18.792 3.653 -5.370 1.00 89.69 172 THR A C 1
ATOM 1301 O O . THR A 1 172 ? -18.514 4.334 -6.356 1.00 89.69 172 THR A O 1
ATOM 1304 N N . GLY A 1 173 ? -19.046 2.341 -5.474 1.00 85.00 173 GLY A N 1
ATOM 1305 C CA . GLY A 1 173 ? -19.000 1.587 -6.733 1.00 85.00 173 GLY A CA 1
ATOM 1306 C C . GLY A 1 173 ? -17.589 1.259 -7.237 1.00 85.00 173 GLY A C 1
ATOM 1307 O O . GLY A 1 173 ? -17.436 0.797 -8.365 1.00 85.00 173 GLY A O 1
ATOM 1308 N N . GLN A 1 174 ? -16.550 1.479 -6.425 1.00 77.50 174 GLN A N 1
ATOM 1309 C CA . GLN A 1 174 ? -15.143 1.370 -6.847 1.00 77.50 174 GLN A CA 1
ATOM 1310 C C . GLN A 1 174 ? -14.440 0.086 -6.379 1.00 77.50 174 GLN A C 1
ATOM 1312 O O . GLN A 1 174 ? -13.256 -0.100 -6.651 1.00 77.50 174 GLN A O 1
ATOM 1317 N N . LEU A 1 175 ? -15.137 -0.794 -5.656 1.00 81.25 175 LEU A N 1
ATOM 1318 C CA . LEU A 1 175 ? -14.499 -1.880 -4.910 1.00 81.25 175 LEU A CA 1
ATOM 1319 C C . LEU A 1 175 ? -13.968 -3.029 -5.794 1.00 81.25 175 LEU A C 1
ATOM 1321 O O . LEU A 1 175 ? -12.980 -3.661 -5.432 1.00 81.25 175 LEU A O 1
ATOM 1325 N N . GLY A 1 176 ? -14.552 -3.283 -6.969 1.00 84.81 176 GLY A N 1
ATOM 1326 C CA . GLY A 1 176 ? -14.133 -4.397 -7.831 1.00 84.81 176 GLY A CA 1
ATOM 1327 C C . GLY A 1 176 ? -14.157 -5.756 -7.106 1.00 84.81 176 GLY A C 1
ATOM 1328 O O . GLY A 1 176 ? -14.989 -5.988 -6.231 1.00 84.81 176 GLY A O 1
ATOM 1329 N N . ASN A 1 177 ? -13.242 -6.665 -7.468 1.00 89.19 177 ASN A N 1
ATOM 1330 C CA . ASN A 1 177 ? -13.124 -7.974 -6.817 1.00 89.19 177 ASN A CA 1
ATOM 1331 C C . ASN A 1 177 ? -12.327 -7.869 -5.512 1.00 89.19 177 ASN A C 1
ATOM 1333 O O . ASN A 1 177 ? -11.126 -7.582 -5.538 1.00 89.19 177 ASN A O 1
ATOM 1337 N N . VAL A 1 178 ? -12.986 -8.168 -4.391 1.00 93.38 178 VAL A N 1
ATOM 1338 C CA . VAL A 1 178 ? -12.395 -8.140 -3.050 1.00 93.38 178 VAL A CA 1
ATOM 1339 C C . VAL A 1 178 ? -12.720 -9.414 -2.282 1.00 93.38 178 VAL A C 1
ATOM 1341 O O . VAL A 1 178 ? -13.829 -9.938 -2.370 1.00 93.38 178 VAL A O 1
ATOM 1344 N N . ALA A 1 179 ? -11.743 -9.905 -1.525 1.00 94.69 179 ALA A N 1
ATOM 1345 C CA . ALA A 1 179 ? -11.881 -11.042 -0.630 1.00 94.69 179 ALA A CA 1
ATOM 1346 C C . ALA A 1 179 ? -11.393 -10.652 0.779 1.00 94.69 179 ALA A C 1
ATOM 1348 O O . ALA A 1 179 ? -10.188 -10.439 0.955 1.00 94.69 179 ALA A O 1
ATOM 1349 N N . PRO A 1 180 ? -12.290 -10.526 1.774 1.00 93.44 180 PRO A N 1
ATOM 1350 C CA . PRO A 1 180 ? -11.894 -10.273 3.158 1.00 93.44 180 PRO A CA 1
ATOM 1351 C C . PRO A 1 180 ? -11.158 -11.481 3.756 1.00 93.44 180 PRO A C 1
ATOM 1353 O O . PRO A 1 180 ? -11.428 -12.626 3.390 1.00 93.44 180 PRO A O 1
ATOM 1356 N N . LEU A 1 181 ? -10.246 -11.213 4.688 1.00 90.19 181 LEU A N 1
ATOM 1357 C CA . LEU A 1 181 ? -9.483 -12.178 5.482 1.00 90.19 181 LEU A CA 1
ATOM 1358 C C . LEU A 1 181 ? -9.572 -11.779 6.965 1.00 90.19 181 LEU A C 1
ATOM 1360 O O . LEU A 1 181 ? -9.776 -10.609 7.282 1.00 90.19 181 LEU A O 1
ATOM 1364 N N . ASP A 1 182 ? -9.325 -12.715 7.882 1.00 81.88 182 ASP A N 1
ATOM 1365 C CA . ASP A 1 182 ? -9.334 -12.414 9.326 1.00 81.88 182 ASP A CA 1
ATOM 1366 C C . ASP A 1 182 ? -8.271 -11.370 9.718 1.00 81.88 182 ASP A C 1
ATOM 1368 O O . ASP A 1 182 ? -8.476 -10.550 10.611 1.00 81.88 182 ASP A O 1
ATOM 1372 N N . VAL A 1 183 ? -7.139 -11.381 9.008 1.00 91.44 183 VAL A N 1
ATOM 1373 C CA . VAL A 1 183 ? -5.974 -10.514 9.251 1.00 91.44 183 VAL A CA 1
ATOM 1374 C C . VAL A 1 183 ? -5.752 -9.486 8.138 1.00 91.44 183 VAL A C 1
ATOM 1376 O O . VAL A 1 183 ? -4.672 -8.902 8.054 1.00 91.44 183 VAL A O 1
ATOM 1379 N N . GLY A 1 184 ? -6.729 -9.275 7.247 1.00 95.00 184 GLY A N 1
ATOM 1380 C CA . GLY A 1 184 ? -6.572 -8.357 6.117 1.00 95.00 184 GLY A CA 1
ATOM 1381 C C . GLY A 1 184 ? -7.582 -8.519 4.992 1.00 95.00 184 GLY A C 1
ATOM 1382 O O . GLY A 1 184 ? -8.713 -8.942 5.189 1.00 95.00 184 GLY A O 1
ATOM 1383 N N . VAL A 1 185 ? -7.181 -8.153 3.782 1.00 96.81 185 VAL A N 1
ATOM 1384 C CA . VAL A 1 185 ? -8.044 -8.163 2.601 1.00 96.81 185 VAL A CA 1
ATOM 1385 C C . VAL A 1 185 ? -7.221 -8.336 1.333 1.00 96.81 185 VAL A C 1
ATOM 1387 O O . VAL A 1 185 ? -6.134 -7.777 1.210 1.00 96.81 185 VAL A O 1
ATOM 1390 N N . VAL A 1 186 ? -7.743 -9.089 0.368 1.00 97.00 186 VAL A N 1
ATOM 1391 C CA . VAL A 1 186 ? -7.223 -9.126 -1.004 1.00 97.00 186 VAL A CA 1
ATOM 1392 C C . VAL A 1 186 ? -8.120 -8.279 -1.891 1.00 97.00 186 VAL A C 1
ATOM 1394 O O . VAL A 1 186 ? -9.336 -8.449 -1.886 1.00 97.00 186 VAL A O 1
ATOM 1397 N N . CYS A 1 187 ? -7.528 -7.389 -2.676 1.00 96.50 187 CYS A N 1
ATOM 1398 C CA . CYS A 1 187 ? -8.224 -6.516 -3.616 1.00 96.50 187 CYS A CA 1
ATOM 1399 C C . CYS A 1 187 ? -7.472 -6.448 -4.950 1.00 96.50 187 CYS A C 1
ATOM 1401 O O . CYS A 1 187 ? -6.358 -6.959 -5.071 1.00 96.50 187 CYS A O 1
ATOM 1403 N N . GLN A 1 188 ? -8.066 -5.837 -5.974 1.00 95.44 188 GLN A N 1
ATOM 1404 C CA . GLN A 1 188 ? -7.316 -5.479 -7.181 1.00 95.44 188 GLN A CA 1
ATOM 1405 C C . GLN A 1 188 ? -6.477 -4.218 -6.957 1.00 95.44 188 GLN A C 1
ATOM 1407 O O . GLN A 1 188 ? -6.849 -3.350 -6.169 1.00 95.44 188 GLN A O 1
ATOM 1412 N N . ALA A 1 189 ? -5.383 -4.078 -7.708 1.00 94.56 189 ALA A N 1
ATOM 1413 C CA . ALA A 1 189 ? -4.490 -2.922 -7.648 1.00 94.56 189 ALA A CA 1
ATOM 1414 C C . ALA A 1 189 ? -5.226 -1.581 -7.846 1.00 94.56 189 ALA A C 1
ATOM 1416 O O . ALA A 1 189 ? -4.859 -0.583 -7.232 1.00 94.56 189 ALA A O 1
ATOM 1417 N N . SER A 1 190 ? -6.305 -1.563 -8.635 1.00 94.25 190 SER A N 1
ATOM 1418 C CA . SER A 1 190 ? -7.163 -0.386 -8.838 1.00 94.25 190 SER A CA 1
ATOM 1419 C C . SER A 1 190 ? -7.915 0.065 -7.579 1.00 94.25 190 SER A C 1
ATOM 1421 O O . SER A 1 190 ? -8.199 1.251 -7.440 1.00 94.25 190 SER A O 1
ATOM 1423 N N . ALA A 1 191 ? -8.213 -0.850 -6.653 1.00 95.94 191 ALA A N 1
ATOM 1424 C CA . ALA A 1 191 ? -8.931 -0.567 -5.410 1.00 95.94 191 ALA A CA 1
ATOM 1425 C C . ALA A 1 191 ? -7.996 -0.191 -4.245 1.00 95.94 191 ALA A C 1
ATOM 1427 O O . ALA A 1 191 ? -8.470 0.231 -3.192 1.00 95.94 191 ALA A O 1
ATOM 1428 N N . VAL A 1 192 ? -6.672 -0.312 -4.414 1.00 96.38 192 VAL A N 1
ATOM 1429 C CA . VAL A 1 192 ? -5.686 -0.033 -3.352 1.00 96.38 192 VAL A CA 1
ATOM 1430 C C . VAL A 1 192 ? -5.787 1.400 -2.844 1.00 96.38 192 VAL A C 1
ATOM 1432 O O . VAL A 1 192 ? -5.663 1.619 -1.643 1.00 96.38 192 VAL A O 1
ATOM 1435 N N . GLY A 1 193 ? -6.045 2.365 -3.730 1.00 96.38 193 GLY A N 1
ATOM 1436 C CA . GLY A 1 193 ? -6.155 3.769 -3.344 1.00 96.38 193 GLY A CA 1
ATOM 1437 C C . GLY A 1 193 ? -7.304 4.018 -2.363 1.00 96.38 193 GLY A C 1
ATOM 1438 O O . GLY A 1 193 ? -7.096 4.477 -1.240 1.00 96.38 193 GLY A O 1
ATOM 1439 N N . SER A 1 194 ? -8.524 3.653 -2.763 1.00 96.75 194 SER A N 1
ATOM 1440 C CA . SER A 1 194 ? -9.731 3.847 -1.953 1.00 96.75 194 SER A CA 1
ATOM 1441 C C . SER A 1 194 ? -9.742 2.959 -0.709 1.00 96.75 194 SER A C 1
ATOM 1443 O O . SER A 1 194 ? -9.984 3.454 0.393 1.00 96.75 194 SER A O 1
ATOM 1445 N N . LEU A 1 195 ? -9.430 1.668 -0.851 1.00 97.19 195 LEU A N 1
ATOM 1446 C CA . LEU A 1 195 ? -9.453 0.717 0.259 1.00 97.19 195 LEU A CA 1
ATOM 1447 C C . LEU A 1 195 ? -8.302 0.951 1.242 1.00 97.19 195 LEU A C 1
ATOM 1449 O O . LEU A 1 195 ? -8.521 0.957 2.451 1.00 97.19 195 LEU A O 1
ATOM 1453 N N . GLY A 1 196 ? -7.090 1.207 0.745 1.00 97.25 196 GLY A N 1
ATOM 1454 C CA . GLY A 1 196 ? -5.928 1.520 1.577 1.00 97.25 196 GLY A CA 1
ATOM 1455 C C . GLY A 1 196 ? -6.138 2.787 2.405 1.00 97.25 196 GLY A C 1
ATOM 1456 O O . GLY A 1 196 ? -5.828 2.791 3.597 1.00 97.25 196 GLY A O 1
ATOM 1457 N N . ARG A 1 197 ? -6.737 3.831 1.814 1.00 97.38 197 ARG A N 1
ATOM 1458 C CA . ARG A 1 197 ? -7.146 5.041 2.543 1.00 97.38 197 ARG A CA 1
ATOM 1459 C C . ARG A 1 197 ? -8.226 4.744 3.586 1.00 97.38 197 ARG A C 1
ATOM 1461 O O . ARG A 1 197 ? -8.043 5.085 4.751 1.00 97.38 197 ARG A O 1
ATOM 1468 N N . ALA A 1 198 ? -9.299 4.053 3.203 1.00 97.56 198 ALA A N 1
ATOM 1469 C CA . ALA A 1 198 ? -10.402 3.731 4.110 1.00 97.56 198 ALA A CA 1
ATOM 1470 C C . ALA A 1 198 ? -9.962 2.893 5.325 1.00 97.56 198 ALA A C 1
ATOM 1472 O O . ALA A 1 198 ? -10.486 3.094 6.424 1.00 97.56 198 ALA A O 1
ATOM 1473 N N . ILE A 1 199 ? -9.004 1.977 5.139 1.00 97.69 199 ILE A N 1
ATOM 1474 C CA . ILE A 1 199 ? -8.379 1.211 6.224 1.00 97.69 199 ILE A CA 1
ATOM 1475 C C . ILE A 1 199 ? -7.521 2.136 7.089 1.00 97.69 199 ILE A C 1
ATOM 1477 O O . ILE A 1 199 ? -7.714 2.173 8.301 1.00 97.69 199 ILE A O 1
ATOM 1481 N N . HIS A 1 200 ? -6.610 2.910 6.491 1.00 95.88 200 HIS A N 1
ATOM 1482 C CA . HIS A 1 200 ? -5.726 3.826 7.220 1.00 95.88 200 HIS A CA 1
ATOM 1483 C C . HIS A 1 200 ? -6.498 4.778 8.147 1.00 95.88 200 HIS A C 1
ATOM 1485 O O . HIS A 1 200 ? -6.179 4.883 9.334 1.00 95.88 200 HIS A O 1
ATOM 1491 N N . ASP A 1 201 ? -7.555 5.406 7.628 1.00 95.62 201 ASP A N 1
ATOM 1492 C CA . ASP A 1 201 ? -8.367 6.384 8.360 1.00 95.62 201 ASP A CA 1
ATOM 1493 C C . ASP A 1 201 ? -9.096 5.764 9.567 1.00 95.62 201 ASP A C 1
ATOM 1495 O O . ASP A 1 201 ? -9.398 6.458 10.536 1.00 95.62 201 ASP A O 1
ATOM 1499 N N . ARG A 1 202 ? -9.331 4.446 9.550 1.00 95.56 202 ARG A N 1
ATOM 1500 C CA . ARG A 1 202 ? -9.927 3.681 10.659 1.00 95.56 202 ARG A CA 1
ATOM 1501 C C . ARG A 1 202 ? -8.899 3.111 11.624 1.00 95.56 202 ARG A C 1
ATOM 1503 O O . ARG A 1 202 ? -9.170 3.031 12.820 1.00 95.56 202 ARG A O 1
ATOM 1510 N N . VAL A 1 203 ? -7.729 2.717 11.125 1.00 94.12 203 VAL A N 1
ATOM 1511 C CA . VAL A 1 203 ? -6.625 2.233 11.962 1.00 94.12 203 VAL A CA 1
ATOM 1512 C C . VAL A 1 203 ? -6.135 3.360 12.861 1.00 94.12 203 VAL A C 1
ATOM 1514 O O . VAL A 1 203 ? -6.063 3.182 14.073 1.00 94.12 203 VAL A O 1
ATOM 1517 N N . ARG A 1 204 ? -5.875 4.547 12.304 1.00 90.19 204 ARG A N 1
ATOM 1518 C CA . ARG A 1 204 ? -5.315 5.689 13.042 1.00 90.19 204 ARG A CA 1
ATOM 1519 C C . ARG A 1 204 ? -6.024 5.994 14.381 1.00 90.19 204 ARG A C 1
ATOM 1521 O O . ARG A 1 204 ? -5.336 5.997 15.400 1.00 90.19 204 ARG A O 1
ATOM 1528 N N . PRO A 1 205 ? -7.358 6.192 14.448 1.00 90.12 205 PRO A N 1
ATOM 1529 C CA . PRO A 1 205 ? -8.038 6.486 15.712 1.00 90.12 205 PRO A CA 1
ATOM 1530 C C . PRO A 1 205 ? -8.034 5.313 16.705 1.00 90.12 205 PRO A C 1
ATOM 1532 O O . PRO A 1 205 ? -8.122 5.537 17.912 1.00 90.12 205 PRO A O 1
ATOM 1535 N N . ARG A 1 206 ? -7.909 4.062 16.237 1.00 88.69 206 ARG A N 1
ATOM 1536 C CA . ARG A 1 206 ? -7.861 2.869 17.105 1.00 88.69 206 ARG A CA 1
ATOM 1537 C C . ARG A 1 206 ? -6.542 2.755 17.870 1.00 88.69 206 ARG A C 1
ATOM 1539 O O . ARG A 1 206 ? -6.521 2.151 18.939 1.00 88.69 206 ARG A O 1
ATOM 1546 N N . LEU A 1 207 ? -5.470 3.351 17.351 1.00 85.19 207 LEU A N 1
ATOM 1547 C CA . LEU A 1 207 ? -4.128 3.256 17.930 1.00 85.19 207 LEU A CA 1
ATOM 1548 C C . LEU A 1 207 ? -3.821 4.333 18.983 1.00 85.19 207 LEU A C 1
ATOM 1550 O O . LEU A 1 207 ? -2.747 4.299 19.572 1.00 85.19 207 LEU A O 1
ATOM 1554 N N . LYS A 1 208 ? -4.752 5.265 19.252 1.00 68.75 208 LYS A N 1
ATOM 1555 C CA . LYS A 1 208 ? -4.555 6.404 20.177 1.00 68.75 208 LYS A CA 1
ATOM 1556 C C . LYS A 1 208 ? -3.264 7.205 19.891 1.00 68.75 208 LYS A C 1
ATOM 1558 O O . LYS A 1 208 ? -2.632 7.692 20.828 1.00 68.75 208 LYS A O 1
ATOM 1563 N N . LEU A 1 209 ? -2.884 7.301 18.612 1.00 58.12 209 LEU A N 1
ATOM 1564 C CA . LEU A 1 209 ? -1.735 8.065 18.103 1.00 58.12 209 LEU A CA 1
ATOM 1565 C C . LEU A 1 209 ? -2.098 9.523 17.805 1.00 58.12 209 LEU A C 1
ATOM 1567 O O . LEU A 1 209 ? -3.227 9.760 17.313 1.00 58.12 209 LEU A O 1
#

Radius of gyration: 22.57 Å; chains: 1; bounding box: 44×60×75 Å

pLDDT: mean 80.1, std 19.04, range [35.47, 97.88]

Secondary structure (DSSP, 8-state):
-PPP---------HHHHHHHHHHHHHHHSTHHHHHHHHHHHHHHHHHHHHHHHHHHHHHHHTT--EEEEEEETTEEEEEES-THHHHS-S--GGGSS---BEEEEEEE-STTEEEEEETTS-SB-TTSSB-GGGGS-----PPP--TT--SB-PPTTHHHHHHHHHHHHHHTT---S-EEETTEEEEEGGGHHHHHHHHHHHHHHHTT-